Protein AF-A0A414JTH8-F1 (afdb_monomer_lite)

Organism: Bacteroides uniformis (NCBI:txid820)

pLDDT: mean 91.32, std 9.43, range [39.75, 98.5]

Sequence (246 aa):
MDWIDTNSLISICTFAIGLTQFLFWRYIAKQKSYETEKGKNLATKEDIGEITKEIESVKNTFTIETEKLKAKLTLFTNVQYGIISEERNAIIEFVKSLYNLESSIFKTPTKITDNKAIEREMENMDNAHYALKCAQALFNLYIEDDELKIEAINLIKDTVNQINILQKAYGEIMIKNIEIELRKKEVYENTTAKRDIMKKVFQERQEIYTNAREKTTNLYSSYIKDRAIFENKCRTRIYKLLEPEH

Foldseek 3Di:
DDDPDPVNVVVVVVVVVVVVVVVVVVVVVVVVVVVVVVVVVVVVVVVVVVVVVVVVVVVVVVVVVVVVVVVVVVVVVVVVVVLLVLLLVLLVQLLVLLVQLVCLLPDDQPDLLDLVSLVVSLVSNVVSLVSNVVSLVSNVVSDPDPVLNVLSVVLSVLSVVLSVLSNVLSVVSSVLSVVLVVLVPDDDPDPVRSVVVNVVSVVVNVCSNVVSVVVSVVSVVVSVVSSVVSVVVSVVSNVVSVDPDD

Secondary structure (DSSP, 8-state):
--PPPHHHHHHHHHHHHHHHHHHHHHHHHHHHHHHHHHHHHHHHHHHHHHHHHHHHHHHHHHHHHHHHHHHHHHHHHHHHHHHHHHHHHHHHHHHHHHHHHHHHHHPPPS-TT-HHHHHHHHHHHHHHHHHHHHHHHHHHHH---HHHHHHHHHHHHHHHHHHHHHHHHHHHHHHHHHHHHHHHHS--SSHHHHHHHHHHHHHHHHHHHHHHHHHHHHHHHHHHHHHHHHHHHHHHHHHHTTS---

Radius of gyration: 51.87 Å; chains: 1; bounding box: 113×32×168 Å

Structure (mmCIF, N/CA/C/O backbone):
data_AF-A0A414JTH8-F1
#
_entry.id   AF-A0A414JTH8-F1
#
loop_
_atom_site.group_PDB
_atom_site.id
_atom_site.type_symbol
_atom_site.label_atom_id
_atom_site.label_alt_id
_atom_site.label_comp_id
_atom_site.label_asym_id
_atom_site.label_entity_id
_atom_site.label_seq_id
_atom_site.pdbx_PDB_ins_code
_atom_site.Cartn_x
_atom_site.Cartn_y
_atom_site.Cartn_z
_atom_site.occupancy
_atom_site.B_iso_or_equiv
_atom_site.auth_seq_id
_atom_site.auth_comp_id
_atom_site.auth_asym_id
_atom_site.auth_atom_id
_atom_site.pdbx_PDB_model_num
ATOM 1 N N . MET A 1 1 ? -70.040 -12.314 121.690 1.00 43.97 1 MET A N 1
ATOM 2 C CA . MET A 1 1 ? -69.358 -13.098 120.640 1.00 43.97 1 MET A CA 1
ATOM 3 C C . MET A 1 1 ? -70.183 -12.835 119.405 1.00 43.97 1 MET A C 1
ATOM 5 O O . MET A 1 1 ? -71.196 -13.491 119.207 1.00 43.97 1 MET A O 1
ATOM 9 N N . ASP A 1 2 ? -69.872 -11.737 118.722 1.00 51.72 2 ASP A N 1
ATOM 10 C CA . ASP A 1 2 ? -70.755 -11.186 117.697 1.00 51.72 2 ASP A CA 1
ATOM 11 C C . ASP A 1 2 ? -70.638 -12.059 116.454 1.00 51.72 2 ASP A C 1
ATOM 13 O O . ASP A 1 2 ? -69.610 -12.095 115.777 1.00 51.72 2 ASP A O 1
ATOM 17 N N . TRP A 1 3 ? -71.672 -12.866 116.238 1.00 57.50 3 TRP A N 1
ATOM 18 C CA . TRP A 1 3 ? -71.778 -13.737 115.084 1.00 57.50 3 TRP A CA 1
ATOM 19 C C . TRP A 1 3 ? -71.998 -12.848 113.862 1.00 57.50 3 TRP A C 1
ATOM 21 O O . TRP A 1 3 ? -72.946 -12.068 113.814 1.00 57.50 3 TRP A O 1
ATOM 31 N N . ILE A 1 4 ? -71.071 -12.909 112.911 1.00 59.31 4 ILE A N 1
ATOM 32 C CA . ILE A 1 4 ? -71.159 -12.160 111.658 1.00 59.31 4 ILE A CA 1
ATOM 33 C C . ILE A 1 4 ? -72.481 -12.536 110.964 1.00 59.31 4 ILE A C 1
ATOM 35 O O . ILE A 1 4 ? -72.718 -13.714 110.699 1.00 59.31 4 ILE A O 1
ATOM 39 N N . ASP A 1 5 ? -73.327 -11.540 110.673 1.00 72.94 5 ASP A N 1
ATOM 40 C CA . ASP A 1 5 ? -74.594 -11.707 109.947 1.00 72.94 5 ASP A CA 1
ATOM 41 C C . ASP A 1 5 ? -74.343 -12.368 108.580 1.00 72.94 5 ASP A C 1
ATOM 43 O O . ASP A 1 5 ? -73.463 -11.957 107.815 1.00 72.94 5 ASP A O 1
ATOM 47 N N . THR A 1 6 ? -75.115 -13.408 108.264 1.00 71.62 6 THR A N 1
ATOM 48 C CA . THR A 1 6 ? -74.949 -14.257 107.077 1.00 71.62 6 THR A CA 1
ATOM 49 C C . THR A 1 6 ? -74.995 -13.439 105.781 1.00 71.62 6 THR A C 1
ATOM 51 O O . THR A 1 6 ? -74.239 -13.717 104.850 1.00 71.62 6 THR A O 1
ATOM 54 N N . ASN A 1 7 ? -75.798 -12.370 105.744 1.00 75.25 7 ASN A N 1
ATOM 55 C CA . ASN A 1 7 ? -75.865 -11.442 104.610 1.00 75.25 7 ASN A CA 1
ATOM 56 C C . ASN A 1 7 ? -74.579 -10.620 104.432 1.00 75.25 7 ASN A C 1
ATOM 58 O O . ASN A 1 7 ? -74.156 -10.367 103.303 1.00 75.25 7 ASN A O 1
ATOM 62 N N . SER A 1 8 ? -73.920 -10.243 105.531 1.00 75.94 8 SER A N 1
ATOM 63 C CA . SER A 1 8 ? -72.643 -9.521 105.489 1.00 75.94 8 SER A CA 1
ATOM 64 C C . SER A 1 8 ? -71.506 -10.424 104.999 1.00 75.94 8 SER A C 1
ATOM 66 O O . SER A 1 8 ? -70.672 -9.989 104.205 1.00 75.94 8 SER A O 1
ATOM 68 N N . LEU A 1 9 ? -71.510 -11.702 105.392 1.00 76.50 9 LEU A N 1
ATOM 69 C CA . LEU A 1 9 ? -70.532 -12.694 104.934 1.00 76.50 9 LEU A CA 1
ATOM 70 C C . LEU A 1 9 ? -70.678 -12.998 103.431 1.00 76.50 9 LEU A C 1
ATOM 72 O O . LEU A 1 9 ? -69.684 -13.015 102.706 1.00 76.50 9 LEU A O 1
ATOM 76 N N . ILE A 1 10 ? -71.916 -13.151 102.944 1.00 79.75 10 ILE A N 1
ATOM 77 C CA . ILE A 1 10 ? -72.212 -13.323 101.511 1.00 79.75 10 ILE A CA 1
ATOM 78 C C . ILE A 1 10 ? -71.727 -12.110 100.708 1.00 79.75 10 ILE A C 1
ATOM 80 O O . ILE A 1 10 ? -71.088 -12.299 99.677 1.00 79.75 10 ILE A O 1
ATOM 84 N N . SER A 1 11 ? -71.966 -10.889 101.201 1.00 79.38 11 SER A N 1
ATOM 85 C CA . SER A 1 11 ? -71.571 -9.638 100.535 1.00 79.38 11 SER A CA 1
ATOM 86 C C . SER A 1 11 ? -70.045 -9.474 100.412 1.00 79.38 11 SER A C 1
ATOM 88 O O . SER A 1 11 ? -69.531 -9.048 99.376 1.00 79.38 11 SER A O 1
ATOM 90 N N . ILE A 1 12 ? -69.287 -9.878 101.439 1.00 82.50 12 ILE A N 1
ATOM 91 C CA . ILE A 1 12 ? -67.813 -9.895 101.402 1.00 82.50 12 ILE A CA 1
ATOM 92 C C . ILE A 1 12 ? -67.307 -10.936 100.393 1.00 82.50 12 ILE A C 1
ATOM 94 O O . ILE A 1 12 ? -66.386 -10.652 99.623 1.00 82.50 12 ILE A O 1
ATOM 98 N N . CYS A 1 13 ? -67.916 -12.125 100.352 1.00 82.00 13 CYS A N 1
ATOM 99 C CA . CYS A 1 13 ? -67.560 -13.166 99.388 1.00 82.00 13 CYS A CA 1
ATOM 100 C C . CYS A 1 13 ? -67.860 -12.750 97.940 1.00 82.00 13 CYS A C 1
ATOM 102 O O . CYS A 1 13 ? -67.000 -12.933 97.079 1.00 82.00 13 CYS A O 1
ATOM 104 N N . THR A 1 14 ? -69.019 -12.150 97.647 1.00 80.94 14 THR A N 1
ATOM 105 C CA . THR A 1 14 ? -69.325 -11.628 96.301 1.00 80.94 14 THR A CA 1
ATOM 106 C C . THR A 1 14 ? -68.401 -10.484 95.905 1.00 80.94 14 THR A C 1
ATOM 108 O O . THR A 1 14 ? -67.979 -10.434 94.749 1.00 80.94 14 THR A O 1
ATOM 111 N N . PHE A 1 15 ? -68.015 -9.610 96.839 1.00 84.19 15 PHE A N 1
ATOM 112 C CA . PHE A 1 15 ? -67.023 -8.568 96.570 1.00 84.19 15 PHE A CA 1
ATOM 113 C C . PHE A 1 15 ? -65.641 -9.159 96.252 1.00 84.19 15 PHE A C 1
ATOM 115 O O . PHE A 1 15 ? -65.013 -8.760 95.273 1.00 84.19 15 PHE A O 1
ATOM 122 N N . ALA A 1 16 ? -65.185 -10.161 97.011 1.00 84.12 16 ALA A N 1
ATOM 123 C CA . ALA A 1 16 ? -63.922 -10.858 96.757 1.00 84.12 16 ALA A CA 1
ATOM 124 C C . ALA A 1 16 ? -63.924 -11.616 95.413 1.00 84.12 16 ALA A C 1
ATOM 126 O O . ALA A 1 16 ? -62.939 -11.568 94.668 1.00 84.12 16 ALA A O 1
ATOM 127 N N . ILE A 1 17 ? -65.039 -12.266 95.061 1.00 87.19 17 ILE A N 1
ATOM 128 C CA . ILE A 1 17 ? -65.227 -12.919 93.756 1.00 87.19 17 ILE A CA 1
ATOM 129 C C . ILE A 1 17 ? -65.209 -11.873 92.631 1.00 87.19 17 ILE A C 1
ATOM 131 O O . ILE A 1 17 ? -64.471 -12.025 91.663 1.00 87.19 17 ILE A O 1
ATOM 135 N N . GLY A 1 18 ? -65.935 -10.762 92.776 1.00 87.50 18 GLY A N 1
ATOM 136 C CA . GLY A 1 18 ? -65.936 -9.682 91.786 1.00 87.50 18 GLY A CA 1
ATOM 137 C C . GLY A 1 18 ? -64.548 -9.068 91.573 1.00 87.50 18 GLY A C 1
ATOM 138 O O . GLY A 1 18 ? -64.133 -8.850 90.434 1.00 87.50 18 GLY A O 1
ATOM 139 N N . LEU A 1 19 ? -63.791 -8.853 92.654 1.00 86.94 19 LEU A N 1
ATOM 140 C CA . LEU A 1 19 ? -62.435 -8.304 92.593 1.00 86.94 19 LEU A CA 1
ATOM 141 C C . LEU A 1 19 ? -61.463 -9.262 91.888 1.00 86.94 19 LEU A C 1
ATOM 143 O O . LEU A 1 19 ? -60.681 -8.844 91.034 1.00 86.94 19 LEU A O 1
ATOM 147 N N . THR A 1 20 ? -61.525 -10.556 92.213 1.00 87.56 20 THR A N 1
ATOM 148 C CA . THR A 1 20 ? -60.682 -11.581 91.575 1.00 87.56 20 THR A CA 1
ATOM 149 C C . THR A 1 20 ? -61.022 -11.750 90.095 1.00 87.56 20 THR A C 1
ATOM 151 O O . THR A 1 20 ? -60.116 -11.813 89.264 1.00 87.56 20 THR A O 1
ATOM 154 N N . GLN A 1 21 ? -62.304 -11.717 89.735 1.00 89.75 21 GLN A N 1
ATOM 155 C CA . GLN A 1 21 ? -62.772 -11.812 88.352 1.00 89.75 21 GLN A CA 1
ATOM 156 C C . GLN A 1 21 ? -62.377 -10.572 87.529 1.00 89.75 21 GLN A C 1
ATOM 158 O O . GLN A 1 21 ? -61.914 -10.710 86.396 1.00 89.75 21 GLN A O 1
ATOM 163 N N . PHE A 1 22 ? -62.438 -9.373 88.118 1.00 91.69 22 PHE A N 1
ATOM 164 C CA . PHE A 1 22 ? -61.934 -8.137 87.508 1.00 91.69 22 PHE A CA 1
ATOM 165 C C . PHE A 1 22 ? -60.417 -8.177 87.265 1.00 91.69 22 PHE A C 1
ATOM 167 O O . PHE A 1 22 ? -59.952 -7.858 86.167 1.00 91.69 22 PHE A O 1
ATOM 174 N N . LEU A 1 23 ? -59.631 -8.603 88.261 1.00 89.56 23 LEU A N 1
ATOM 175 C CA . LEU A 1 23 ? -58.176 -8.745 88.126 1.00 89.56 23 LEU A CA 1
ATOM 176 C C . LEU A 1 23 ? -57.803 -9.777 87.055 1.00 89.56 23 LEU A C 1
ATOM 178 O O . LEU A 1 23 ? -56.880 -9.542 86.272 1.00 89.56 23 LEU A O 1
ATOM 182 N N . PHE A 1 24 ? -58.554 -10.877 86.972 1.00 89.81 24 PHE A N 1
ATOM 183 C CA . PHE A 1 24 ? -58.370 -11.909 85.956 1.00 89.81 24 PHE A CA 1
ATOM 184 C C . PHE A 1 24 ? -58.651 -11.381 84.541 1.00 89.81 24 PHE A C 1
ATOM 186 O O . PHE A 1 24 ? -57.825 -11.542 83.643 1.00 89.81 24 PHE A O 1
ATOM 193 N N . TRP A 1 25 ? -59.758 -10.658 84.343 1.00 91.25 25 TRP A N 1
ATOM 194 C CA . TRP A 1 25 ? -60.079 -10.021 83.060 1.00 91.25 25 TRP A CA 1
ATOM 195 C C . TRP A 1 25 ? -59.044 -8.970 82.651 1.00 91.25 25 TRP A C 1
ATOM 197 O O . TRP A 1 25 ? -58.632 -8.921 81.491 1.00 91.25 25 TRP A O 1
ATOM 207 N N . ARG A 1 26 ? -58.565 -8.162 83.603 1.00 90.75 26 ARG A N 1
ATOM 208 C CA . ARG A 1 26 ? -57.495 -7.184 83.365 1.00 90.75 26 ARG A CA 1
ATOM 209 C C . ARG A 1 26 ? -56.184 -7.862 82.957 1.00 90.75 26 ARG A C 1
ATOM 211 O O . ARG A 1 26 ? -55.495 -7.357 82.071 1.00 90.75 26 ARG A O 1
ATOM 218 N N . TYR A 1 27 ? -55.840 -8.994 83.572 1.00 91.00 27 TYR A N 1
ATOM 219 C CA . TYR A 1 27 ? -54.667 -9.786 83.195 1.00 91.00 27 TYR A CA 1
ATOM 220 C C . TYR A 1 27 ? -54.794 -10.342 81.770 1.00 91.00 27 TYR A C 1
ATOM 222 O O . TYR A 1 27 ? -53.893 -10.131 80.959 1.00 91.00 27 TYR A O 1
ATOM 230 N N . ILE A 1 28 ? -55.939 -10.946 81.426 1.00 89.69 28 ILE A N 1
ATOM 231 C CA . ILE A 1 28 ? -56.213 -11.455 80.071 1.00 89.69 28 ILE A CA 1
ATOM 232 C C . ILE A 1 28 ? -56.138 -10.330 79.032 1.00 89.69 28 ILE A C 1
ATOM 234 O O . ILE A 1 28 ? -55.498 -10.492 77.994 1.00 89.69 28 ILE A O 1
ATOM 238 N N . ALA A 1 29 ? -56.748 -9.173 79.308 1.00 89.19 29 ALA A N 1
ATOM 239 C CA . ALA A 1 29 ? -56.712 -8.024 78.405 1.00 89.19 29 ALA A CA 1
ATOM 240 C C . ALA A 1 29 ? -55.276 -7.523 78.170 1.00 89.19 29 ALA A C 1
ATOM 242 O O . ALA A 1 29 ? -54.897 -7.234 77.033 1.00 89.19 29 ALA A O 1
ATOM 243 N N . LYS A 1 30 ? -54.452 -7.478 79.227 1.00 90.44 30 LYS A N 1
ATOM 244 C CA . LYS A 1 30 ? -53.039 -7.093 79.128 1.00 90.44 30 LYS A CA 1
ATOM 245 C C . LYS A 1 30 ? -52.229 -8.111 78.319 1.00 90.44 30 LYS A C 1
ATOM 247 O O . LYS A 1 30 ? -51.446 -7.701 77.465 1.00 90.44 30 LYS A O 1
ATOM 252 N N . GLN A 1 31 ? -52.451 -9.408 78.535 1.00 90.94 31 GLN A N 1
ATOM 253 C CA . GLN A 1 31 ? -51.770 -10.467 77.787 1.00 90.94 31 GLN A CA 1
ATOM 254 C C . GLN A 1 31 ? -52.152 -10.442 76.302 1.00 90.94 31 GLN A C 1
ATOM 256 O O . GLN A 1 31 ? -51.280 -10.499 75.442 1.00 90.94 31 GLN A O 1
ATOM 261 N N . LYS A 1 32 ? -53.442 -10.271 75.986 1.00 88.69 32 LYS A N 1
ATOM 262 C CA . LYS A 1 32 ? -53.924 -10.154 74.602 1.00 88.69 32 LYS A CA 1
ATOM 263 C C . LYS A 1 32 ? -53.318 -8.947 73.882 1.00 88.69 32 LYS A C 1
ATOM 265 O O . LYS A 1 32 ? -52.917 -9.069 72.728 1.00 88.69 32 LYS A O 1
ATOM 270 N N . SER A 1 33 ? -53.237 -7.800 74.559 1.00 90.88 33 SER A N 1
ATOM 271 C CA . SER A 1 33 ? -52.584 -6.601 74.020 1.00 90.88 33 SER A CA 1
ATOM 272 C C . SER A 1 33 ? -51.097 -6.850 73.735 1.00 90.88 33 SER A C 1
ATOM 274 O O . SER A 1 33 ? -50.625 -6.560 72.639 1.00 90.88 33 SER A O 1
ATOM 276 N N . TYR A 1 34 ? -50.382 -7.485 74.671 1.00 92.06 34 TYR A N 1
ATOM 277 C CA . TYR A 1 34 ? -48.971 -7.836 74.501 1.00 92.06 34 TYR A CA 1
ATOM 278 C C . TYR A 1 34 ? -48.728 -8.793 73.324 1.00 92.06 34 TYR A C 1
ATOM 280 O O . TYR A 1 34 ? -47.868 -8.514 72.494 1.00 92.06 34 TYR A O 1
ATOM 288 N N . GLU A 1 35 ? -49.495 -9.883 73.207 1.00 91.38 35 GLU A N 1
ATOM 289 C CA . GLU A 1 35 ? -49.354 -10.829 72.086 1.00 91.38 35 GLU A CA 1
ATOM 290 C C . GLU A 1 35 ? -49.712 -10.182 70.740 1.00 91.38 35 GLU A C 1
ATOM 292 O O . GLU A 1 35 ? -49.064 -10.459 69.734 1.00 91.38 35 GLU A O 1
ATOM 297 N N . THR A 1 36 ? -50.692 -9.269 70.714 1.00 92.31 36 THR A N 1
ATOM 298 C CA . THR A 1 36 ? -51.043 -8.512 69.499 1.00 92.31 36 THR A CA 1
ATOM 299 C C . THR A 1 36 ? -49.887 -7.616 69.059 1.00 92.31 36 THR A C 1
ATOM 301 O O . THR A 1 36 ? -49.515 -7.613 67.888 1.00 92.31 36 THR A O 1
ATOM 304 N N . GLU A 1 37 ? -49.291 -6.871 69.991 1.00 92.62 37 GLU A N 1
ATOM 305 C CA . GLU A 1 37 ? -48.181 -5.967 69.687 1.00 92.62 37 GLU A CA 1
ATOM 306 C C . GLU A 1 37 ? -46.906 -6.736 69.315 1.00 92.62 37 GLU A C 1
ATOM 308 O O . GLU A 1 37 ? -46.190 -6.371 68.384 1.00 92.62 37 GLU A O 1
ATOM 313 N N . LYS A 1 38 ? -46.658 -7.867 69.981 1.00 92.56 38 LYS A N 1
ATOM 314 C CA . LYS A 1 38 ? -45.586 -8.800 69.628 1.00 92.56 38 LYS A CA 1
ATOM 315 C C . LYS A 1 38 ? -45.785 -9.386 68.227 1.00 92.56 38 LYS A C 1
ATOM 317 O O . LYS A 1 38 ? -44.821 -9.440 67.469 1.00 92.56 38 LYS A O 1
ATOM 322 N N . GLY A 1 39 ? -47.011 -9.779 67.876 1.00 90.69 39 GLY A N 1
ATOM 323 C CA . GLY A 1 39 ? -47.362 -10.278 66.546 1.00 90.69 39 GLY A CA 1
ATOM 324 C C . GLY A 1 39 ? -47.136 -9.234 65.452 1.00 90.69 39 GLY A C 1
ATOM 325 O O . GLY A 1 39 ? -46.512 -9.545 64.443 1.00 90.69 39 GLY A O 1
ATOM 326 N N . LYS A 1 40 ? -47.541 -7.977 65.687 1.00 92.38 40 LYS A N 1
ATOM 327 C CA . LYS A 1 40 ? -47.244 -6.858 64.776 1.00 92.38 40 LYS A CA 1
ATOM 328 C C . LYS A 1 40 ? -45.745 -6.648 64.595 1.00 92.38 40 LYS A C 1
ATOM 330 O O . LYS A 1 40 ? -45.282 -6.555 63.470 1.00 92.38 40 LYS A O 1
ATOM 335 N N . ASN A 1 41 ? -44.980 -6.609 65.686 1.00 92.88 41 ASN A N 1
ATOM 336 C CA . ASN A 1 41 ? -43.530 -6.420 65.617 1.00 92.88 41 ASN A CA 1
ATOM 337 C C . ASN A 1 41 ? -42.825 -7.564 64.877 1.00 92.88 41 ASN A C 1
ATOM 339 O O . ASN A 1 41 ? -41.829 -7.325 64.196 1.00 92.88 41 ASN A O 1
ATOM 343 N N . LEU A 1 42 ? -43.328 -8.795 65.013 1.00 93.25 42 LEU A N 1
ATOM 344 C CA . LEU A 1 42 ? -42.813 -9.945 64.277 1.00 93.25 42 LEU A CA 1
ATOM 345 C C . LEU A 1 42 ? -43.095 -9.809 62.777 1.00 93.25 42 LEU A C 1
ATOM 347 O O . LEU A 1 42 ? -42.148 -9.885 62.001 1.00 93.25 42 LEU A O 1
ATOM 351 N N . ALA A 1 43 ? -44.344 -9.514 62.400 1.00 90.81 43 ALA A N 1
ATOM 352 C CA . ALA A 1 43 ? -44.730 -9.286 61.007 1.00 90.81 43 ALA A CA 1
ATOM 353 C C . ALA A 1 43 ? -43.912 -8.147 60.371 1.00 90.81 43 ALA A C 1
ATOM 355 O O . ALA A 1 43 ? -43.285 -8.342 59.339 1.00 90.81 43 ALA A O 1
ATOM 356 N N . THR A 1 44 ? -43.773 -7.002 61.051 1.00 92.38 44 THR A N 1
ATOM 357 C CA . THR A 1 44 ? -42.938 -5.886 60.573 1.00 92.38 44 THR A CA 1
ATOM 358 C C . THR A 1 44 ? -41.476 -6.294 60.370 1.00 92.38 44 THR A C 1
ATOM 360 O O . THR A 1 44 ? -40.818 -5.839 59.436 1.00 92.38 44 THR A O 1
ATOM 363 N N . LYS A 1 45 ? -40.922 -7.135 61.253 1.00 94.00 45 LYS A N 1
ATOM 364 C CA . LYS A 1 45 ? -39.538 -7.613 61.124 1.00 94.00 45 LYS A CA 1
ATOM 365 C C . LYS A 1 45 ? -39.376 -8.550 59.923 1.00 94.00 45 LYS A C 1
ATOM 367 O O . LYS A 1 45 ? -38.330 -8.509 59.275 1.00 94.00 45 LYS A O 1
ATOM 372 N N . GLU A 1 46 ? -40.375 -9.383 59.654 1.00 92.25 46 GLU A N 1
ATOM 373 C CA . GLU A 1 46 ? -40.423 -10.255 58.478 1.00 92.25 46 GLU A CA 1
ATOM 374 C C . GLU A 1 46 ? -40.519 -9.426 57.191 1.00 92.25 46 GLU A C 1
ATOM 376 O O . GLU A 1 46 ? -39.661 -9.597 56.325 1.00 92.25 46 GLU A O 1
ATOM 381 N N . ASP A 1 47 ? -41.425 -8.443 57.135 1.00 94.81 47 ASP A N 1
ATOM 382 C CA . ASP A 1 47 ? -41.579 -7.515 56.003 1.00 94.81 47 ASP A CA 1
ATOM 383 C C . ASP A 1 47 ? -40.264 -6.778 55.689 1.00 94.81 47 ASP A C 1
ATOM 385 O O . ASP A 1 47 ? -39.811 -6.737 54.545 1.00 94.81 47 ASP A O 1
ATOM 389 N N . ILE A 1 48 ? -39.582 -6.238 56.711 1.00 94.75 48 ILE A N 1
ATOM 390 C CA . ILE A 1 48 ? -38.263 -5.595 56.545 1.00 94.75 48 ILE A CA 1
ATOM 391 C C . ILE A 1 48 ? -37.234 -6.593 55.997 1.00 94.75 48 ILE A C 1
ATOM 393 O O . ILE A 1 48 ? -36.394 -6.232 55.168 1.00 94.75 48 ILE A O 1
ATOM 397 N N . GLY A 1 49 ? -37.276 -7.842 56.461 1.00 95.12 49 GLY A N 1
ATOM 398 C CA . GLY A 1 49 ? -36.401 -8.908 55.985 1.00 95.12 49 GLY A CA 1
ATOM 399 C C . GLY A 1 49 ? -36.622 -9.237 54.509 1.00 95.12 49 GLY A C 1
ATOM 400 O O . GLY A 1 49 ? -35.646 -9.401 53.776 1.00 95.12 49 GLY A O 1
ATOM 401 N N . GLU A 1 50 ? -37.876 -9.307 54.062 1.00 95.56 50 GLU A N 1
ATOM 402 C CA . GLU A 1 50 ? -38.231 -9.516 52.654 1.00 95.56 50 GLU A CA 1
ATOM 403 C C . GLU A 1 50 ? -37.804 -8.338 51.781 1.00 95.56 50 GLU A C 1
ATOM 405 O O . GLU A 1 50 ? -37.058 -8.541 50.823 1.00 95.56 50 GLU A O 1
ATOM 410 N N . ILE A 1 51 ? -38.141 -7.107 52.179 1.00 95.00 51 ILE A N 1
ATOM 411 C CA . ILE A 1 51 ? -37.719 -5.883 51.479 1.00 95.00 51 ILE A CA 1
ATOM 412 C C . ILE A 1 51 ? -36.191 -5.834 51.346 1.00 95.00 51 ILE A C 1
ATOM 414 O O . ILE A 1 51 ? -35.658 -5.520 50.284 1.00 95.00 51 ILE A O 1
ATOM 418 N N . THR A 1 52 ? -35.456 -6.187 52.405 1.00 95.69 52 THR A N 1
ATOM 419 C CA . THR A 1 52 ? -33.985 -6.208 52.372 1.00 95.69 52 THR A CA 1
ATOM 420 C C . THR A 1 52 ? -33.458 -7.225 51.356 1.00 95.69 52 THR A C 1
ATOM 422 O O . THR A 1 52 ? -32.513 -6.929 50.623 1.00 95.69 52 THR A O 1
ATOM 425 N N . LYS A 1 53 ? -34.068 -8.416 51.274 1.00 95.81 53 LYS A N 1
ATOM 426 C CA . LYS A 1 53 ? -33.698 -9.435 50.277 1.00 95.81 53 LYS A CA 1
ATOM 427 C C . LYS A 1 53 ? -33.988 -8.960 48.857 1.00 95.81 53 LYS A C 1
ATOM 429 O O . LYS A 1 53 ? -33.156 -9.174 47.977 1.00 95.81 53 LYS A O 1
ATOM 434 N N . GLU A 1 54 ? -35.130 -8.314 48.631 1.00 96.69 54 GLU A N 1
ATOM 435 C CA . GLU A 1 54 ? -35.466 -7.742 47.326 1.00 96.69 54 GLU A CA 1
ATOM 436 C C . GLU A 1 54 ? -34.468 -6.656 46.920 1.00 96.69 54 GLU A C 1
ATOM 438 O O . GLU A 1 54 ? -33.947 -6.698 45.807 1.00 96.69 54 GLU A O 1
ATOM 443 N N . ILE A 1 55 ? -34.118 -5.742 47.830 1.00 96.00 55 ILE A N 1
ATOM 444 C CA . ILE A 1 55 ? -33.120 -4.692 47.580 1.00 96.00 55 ILE A CA 1
ATOM 445 C C . ILE A 1 55 ? -31.760 -5.295 47.213 1.00 96.00 55 ILE A C 1
ATOM 447 O O . ILE A 1 55 ? -31.156 -4.869 46.228 1.00 96.00 55 ILE A O 1
ATOM 451 N N . GLU A 1 56 ? -31.269 -6.289 47.957 1.00 96.00 56 GLU A N 1
ATOM 452 C CA . GLU A 1 56 ? -29.990 -6.939 47.634 1.00 96.00 56 GLU A CA 1
ATOM 453 C C . GLU A 1 56 ? -30.062 -7.722 46.314 1.00 96.00 56 GLU A C 1
ATOM 455 O O . GLU A 1 56 ? -29.107 -7.705 45.540 1.00 96.00 56 GLU A O 1
ATOM 460 N N . SER A 1 57 ? -31.203 -8.339 45.996 1.00 96.62 57 SER A N 1
ATOM 461 C CA . SER A 1 57 ? -31.426 -9.009 44.709 1.00 96.62 57 SER A CA 1
ATOM 462 C C . SER A 1 57 ? -31.399 -8.028 43.530 1.00 96.62 57 SER A C 1
ATOM 464 O O . SER A 1 57 ? -30.718 -8.259 42.524 1.00 96.62 57 SER A O 1
ATOM 466 N N . VAL A 1 58 ? -32.084 -6.890 43.670 1.00 96.50 58 VAL A N 1
ATOM 467 C CA . VAL A 1 58 ? -32.098 -5.806 42.681 1.00 96.50 58 VAL A CA 1
ATOM 468 C C . VAL A 1 58 ? -30.694 -5.233 42.515 1.00 96.50 58 VAL A C 1
ATOM 470 O O . VAL A 1 58 ? -30.208 -5.123 41.393 1.00 96.50 58 VAL A O 1
ATOM 473 N N . LYS A 1 59 ? -30.001 -4.937 43.617 1.00 96.19 59 LYS A N 1
ATOM 474 C CA . LYS A 1 59 ? -28.615 -4.453 43.613 1.00 96.19 59 LYS A CA 1
ATOM 475 C C . LYS A 1 59 ? -27.675 -5.434 42.919 1.00 96.19 59 LYS A C 1
ATOM 477 O O . LYS A 1 59 ? -26.911 -5.015 42.056 1.00 96.19 59 LYS A O 1
ATOM 482 N N . ASN A 1 60 ? -27.768 -6.726 43.231 1.00 96.69 60 ASN A N 1
ATOM 483 C CA . ASN A 1 60 ? -26.970 -7.761 42.579 1.00 96.69 60 ASN A CA 1
ATOM 484 C C . ASN A 1 60 ? -27.262 -7.832 41.071 1.00 96.69 60 ASN A C 1
ATOM 486 O O . ASN A 1 60 ? -26.338 -7.884 40.263 1.00 96.69 60 ASN A O 1
ATOM 490 N N . THR A 1 61 ? -28.536 -7.748 40.677 1.00 96.62 61 THR A N 1
ATOM 491 C CA . THR A 1 61 ? -28.940 -7.697 39.263 1.00 96.62 61 THR A CA 1
ATOM 492 C C . THR A 1 61 ? -28.351 -6.472 38.562 1.00 96.62 61 THR A C 1
ATOM 494 O O . THR A 1 61 ? -27.741 -6.605 37.502 1.00 96.62 61 THR A O 1
ATOM 497 N N . PHE A 1 62 ? -28.446 -5.289 39.176 1.00 96.94 62 PHE A N 1
ATOM 498 C CA . PHE A 1 62 ? -27.830 -4.066 38.659 1.00 96.94 62 PHE A CA 1
ATOM 499 C C . PHE A 1 62 ? -26.311 -4.195 38.528 1.00 96.94 62 PHE A C 1
ATOM 501 O O . PHE A 1 62 ? -25.757 -3.785 37.508 1.00 96.94 62 PHE A O 1
ATOM 508 N N . THR A 1 63 ? -25.627 -4.779 39.516 1.00 96.88 63 THR A N 1
ATOM 509 C CA . THR A 1 63 ? -24.183 -5.032 39.448 1.00 96.88 63 THR A CA 1
ATOM 510 C C . THR A 1 63 ? -23.840 -5.955 38.280 1.00 96.88 63 THR A C 1
ATOM 512 O O . THR A 1 63 ? -22.967 -5.618 37.483 1.00 96.88 63 THR A O 1
ATOM 515 N N . ILE A 1 64 ? -24.559 -7.068 38.118 1.00 97.31 64 ILE A N 1
ATOM 516 C CA . ILE A 1 64 ? -24.336 -8.026 37.026 1.00 97.31 64 ILE A CA 1
ATOM 517 C C . ILE A 1 64 ? -24.538 -7.366 35.657 1.00 97.31 64 ILE A C 1
ATOM 519 O O . ILE A 1 64 ? -23.686 -7.503 34.778 1.00 97.31 64 ILE A O 1
ATOM 523 N N . GLU A 1 65 ? -25.640 -6.641 35.457 1.00 97.25 65 GLU A N 1
ATOM 524 C CA . GLU A 1 65 ? -25.919 -5.975 34.178 1.00 97.25 65 GLU A CA 1
ATOM 525 C C . GLU A 1 65 ? -24.919 -4.848 33.881 1.00 97.25 65 GLU A C 1
ATOM 527 O O . GLU A 1 65 ? -24.481 -4.692 32.740 1.00 97.25 65 GLU A O 1
ATOM 532 N N . THR A 1 66 ? -24.470 -4.123 34.909 1.00 96.69 66 THR A N 1
ATOM 533 C CA . THR A 1 66 ? -23.419 -3.101 34.773 1.00 96.69 66 THR A CA 1
ATOM 534 C C . THR A 1 66 ? -22.095 -3.720 34.328 1.00 96.69 66 THR A C 1
ATOM 536 O O . THR A 1 66 ? -21.460 -3.210 33.405 1.00 96.69 66 THR A O 1
ATOM 539 N N . GLU A 1 67 ? -21.675 -4.833 34.934 1.00 96.94 67 GLU A N 1
ATOM 540 C CA . GLU A 1 67 ? -20.439 -5.522 34.543 1.00 96.94 67 GLU A CA 1
ATOM 541 C C . GLU A 1 67 ? -20.533 -6.114 33.130 1.00 96.94 67 GLU A C 1
ATOM 543 O O . GLU A 1 67 ? -19.588 -5.997 32.347 1.00 96.94 67 GLU A O 1
ATOM 548 N N . LYS A 1 68 ? -21.696 -6.653 32.735 1.00 97.06 68 LYS A N 1
ATOM 549 C CA . LYS A 1 68 ? -21.939 -7.076 31.345 1.00 97.06 68 LYS A CA 1
ATOM 550 C C . LYS A 1 68 ? -21.820 -5.911 30.365 1.00 97.06 68 LYS A C 1
ATOM 552 O O . LYS A 1 68 ? -21.229 -6.077 29.297 1.00 97.06 68 LYS A O 1
ATOM 557 N N . LEU A 1 69 ? -22.386 -4.749 30.697 1.00 97.19 69 LEU A N 1
ATOM 558 C CA . LEU A 1 69 ? -22.329 -3.570 29.835 1.00 97.19 69 LEU A CA 1
ATOM 559 C C . LEU A 1 69 ? -20.894 -3.052 29.696 1.00 97.19 69 LEU A C 1
ATOM 561 O O . LEU A 1 69 ? -20.457 -2.796 28.576 1.00 97.19 69 LEU A O 1
ATOM 565 N N . LYS A 1 70 ? -20.138 -2.982 30.799 1.00 97.25 70 LYS A N 1
ATOM 566 C CA . LYS A 1 70 ? -18.708 -2.633 30.779 1.00 97.25 70 LYS A CA 1
ATOM 567 C C . LYS A 1 70 ? -17.906 -3.600 29.912 1.00 97.25 70 LYS A C 1
ATOM 569 O O . LYS A 1 70 ? -17.142 -3.156 29.065 1.00 97.25 70 LYS A O 1
ATOM 574 N N . ALA A 1 71 ? -18.108 -4.908 30.074 1.00 96.31 71 ALA A N 1
ATOM 575 C CA . ALA A 1 71 ? -17.409 -5.917 29.281 1.00 96.31 71 ALA A CA 1
ATOM 576 C C . ALA A 1 71 ? -17.707 -5.781 27.779 1.00 96.31 71 ALA A C 1
ATOM 578 O O . ALA A 1 71 ? -16.790 -5.837 26.959 1.00 96.31 71 ALA A O 1
ATOM 579 N N . LYS A 1 72 ? -18.977 -5.550 27.413 1.00 96.00 72 LYS A N 1
ATOM 580 C CA . LYS A 1 72 ? -19.375 -5.288 26.022 1.00 96.00 72 LYS A CA 1
ATOM 581 C C . LYS A 1 72 ? -18.730 -4.018 25.481 1.00 96.00 72 LYS A C 1
ATOM 583 O O . LYS A 1 72 ? -18.183 -4.061 24.386 1.00 96.00 72 LYS A O 1
ATOM 588 N N . LEU A 1 73 ? -18.774 -2.919 26.235 1.00 95.69 73 LEU A N 1
ATOM 589 C CA . LEU A 1 73 ? -18.180 -1.649 25.824 1.00 95.69 73 LEU A CA 1
ATOM 590 C C . LEU A 1 73 ? -16.679 -1.809 25.569 1.00 95.69 73 LEU A C 1
ATOM 592 O O . LEU A 1 73 ? -16.211 -1.446 24.499 1.00 95.69 73 LEU A O 1
ATOM 596 N N . THR A 1 74 ? -15.956 -2.454 26.486 1.00 95.38 74 THR A N 1
ATOM 597 C CA . THR A 1 74 ? -14.531 -2.763 26.310 1.00 95.38 74 THR A CA 1
ATOM 598 C C . THR A 1 74 ? -14.273 -3.573 25.039 1.00 95.38 74 THR A C 1
ATOM 600 O O . THR A 1 74 ? -13.341 -3.268 24.299 1.00 95.38 74 THR A O 1
ATOM 603 N N . LEU A 1 75 ? -15.096 -4.588 24.746 1.00 94.94 75 LEU A N 1
ATOM 604 C CA . LEU A 1 75 ? -14.962 -5.374 23.516 1.00 94.94 75 LEU A CA 1
ATOM 605 C C . LEU A 1 75 ? -15.181 -4.506 22.271 1.00 94.94 75 LEU A C 1
ATOM 607 O O . LEU A 1 75 ? -14.361 -4.555 21.357 1.00 94.94 75 LEU A O 1
ATOM 611 N N . PHE A 1 76 ? -16.243 -3.697 22.244 1.00 92.62 76 PHE A N 1
ATOM 612 C CA . PHE A 1 76 ? -16.528 -2.784 21.134 1.00 92.62 76 PHE A CA 1
ATOM 613 C C . PHE A 1 76 ? -15.393 -1.788 20.909 1.00 92.62 76 PHE A C 1
ATOM 615 O O . PHE A 1 76 ? -14.912 -1.659 19.787 1.00 92.62 76 PHE A O 1
ATOM 622 N N . THR A 1 77 ? -14.921 -1.146 21.975 1.00 90.69 77 THR A N 1
ATOM 623 C CA . THR A 1 77 ? -13.794 -0.215 21.934 1.00 90.69 77 THR A CA 1
ATOM 624 C C . THR A 1 77 ? -12.528 -0.893 21.402 1.00 90.69 77 THR A C 1
ATOM 626 O O . THR A 1 77 ? -11.854 -0.339 20.539 1.00 90.69 77 THR A O 1
ATOM 629 N N . ASN A 1 78 ? -12.227 -2.122 21.834 1.00 91.44 78 ASN A N 1
ATOM 630 C CA . ASN A 1 78 ? -11.069 -2.872 21.337 1.00 91.44 78 ASN A CA 1
ATOM 631 C C . ASN A 1 78 ? -11.181 -3.208 19.843 1.00 91.44 78 ASN A C 1
ATOM 633 O O . ASN A 1 78 ? -10.203 -3.065 19.111 1.00 91.44 78 ASN A O 1
ATOM 637 N N . VAL A 1 79 ? -12.360 -3.639 19.381 1.00 92.94 79 VAL A N 1
ATOM 638 C CA . VAL A 1 79 ? -12.605 -3.904 17.953 1.00 92.94 79 VAL A CA 1
ATOM 639 C C . VAL A 1 79 ? -12.462 -2.618 17.142 1.00 92.94 79 VAL A C 1
ATOM 641 O O . VAL A 1 79 ? -11.797 -2.621 16.109 1.00 92.94 79 VAL A O 1
ATOM 644 N N . GLN A 1 80 ? -13.023 -1.511 17.630 1.00 89.88 80 GLN A N 1
ATOM 645 C CA . GLN A 1 80 ? -12.924 -0.207 16.985 1.00 89.88 80 GLN A CA 1
ATOM 646 C C . GLN A 1 80 ? -11.467 0.259 16.875 1.00 89.88 80 GLN A C 1
ATOM 648 O O . GLN A 1 80 ? -11.036 0.649 15.792 1.00 89.88 80 GLN A O 1
ATOM 653 N N . TYR A 1 81 ? -10.676 0.151 17.948 1.00 89.12 81 TYR A N 1
ATOM 654 C CA . TYR A 1 81 ? -9.243 0.454 17.896 1.00 89.12 81 TYR A CA 1
ATOM 655 C C . TYR A 1 81 ? -8.484 -0.455 16.925 1.00 89.12 81 TYR A C 1
ATOM 657 O O . TYR A 1 81 ? -7.586 0.019 16.230 1.00 89.12 81 TYR A O 1
ATOM 665 N N . GLY A 1 82 ? -8.859 -1.734 16.838 1.00 91.69 82 GLY A N 1
ATOM 666 C CA . GLY A 1 82 ? -8.312 -2.661 15.849 1.00 91.69 82 GLY A CA 1
ATOM 667 C C . GLY A 1 82 ? -8.562 -2.188 14.416 1.00 91.69 82 GLY A C 1
ATOM 668 O O . GLY A 1 82 ? -7.619 -2.077 13.639 1.00 91.69 82 GLY A O 1
ATOM 669 N N . ILE A 1 83 ? -9.805 -1.831 14.083 1.00 90.50 83 ILE A N 1
ATOM 670 C CA . ILE A 1 83 ? -10.177 -1.336 12.747 1.00 90.50 83 ILE A CA 1
ATOM 671 C C . ILE A 1 83 ? -9.428 -0.040 12.411 1.00 90.50 83 ILE A C 1
ATOM 673 O O . ILE A 1 83 ? -8.825 0.056 11.346 1.00 90.50 83 ILE A O 1
ATOM 677 N N . ILE A 1 84 ? -9.396 0.921 13.339 1.00 89.94 84 ILE A N 1
ATOM 678 C CA . ILE A 1 84 ? -8.669 2.192 13.180 1.00 89.94 84 ILE A CA 1
ATOM 679 C C . ILE A 1 84 ? -7.168 1.948 12.953 1.00 89.94 84 ILE A C 1
ATOM 681 O O . ILE A 1 84 ? -6.527 2.613 12.134 1.00 89.94 84 ILE A O 1
ATOM 685 N N . SER A 1 85 ? -6.586 0.982 13.669 1.00 91.69 85 SER A N 1
ATOM 686 C CA . SER A 1 85 ? -5.188 0.593 13.484 1.00 91.69 85 SER A CA 1
ATOM 687 C C . SER A 1 85 ? -4.938 0.025 12.087 1.00 91.69 85 SER A C 1
ATOM 689 O O . SER A 1 85 ? -3.957 0.418 11.450 1.00 91.69 85 SER A O 1
ATOM 691 N N . GLU A 1 86 ? -5.809 -0.861 11.601 1.00 94.44 86 GLU A N 1
ATOM 692 C CA . GLU A 1 86 ? -5.688 -1.438 10.259 1.00 94.44 86 GLU A CA 1
ATOM 693 C C . GLU A 1 86 ? -5.889 -0.398 9.156 1.00 94.44 86 GLU A C 1
ATOM 695 O O . GLU A 1 86 ? -5.136 -0.387 8.185 1.00 94.44 86 GLU A O 1
ATOM 700 N N . GLU A 1 87 ? -6.808 0.549 9.339 1.00 93.88 87 GLU A N 1
ATOM 701 C CA . GLU A 1 87 ? -6.978 1.684 8.432 1.00 93.88 87 GLU A CA 1
ATOM 702 C C . GLU A 1 87 ? -5.691 2.511 8.313 1.00 93.88 87 GLU A C 1
ATOM 704 O O . GLU A 1 87 ? -5.197 2.773 7.211 1.00 93.88 87 GLU A O 1
ATOM 709 N N . ARG A 1 88 ? -5.078 2.856 9.451 1.00 94.25 88 ARG A N 1
ATOM 710 C CA . ARG A 1 88 ? -3.784 3.549 9.481 1.00 94.25 88 ARG A CA 1
ATOM 711 C C . ARG A 1 88 ? -2.692 2.729 8.786 1.00 94.25 88 ARG A C 1
ATOM 713 O O . ARG A 1 88 ? -1.899 3.291 8.028 1.00 94.25 88 ARG A O 1
ATOM 720 N N . ASN A 1 89 ? -2.633 1.422 9.039 1.00 95.56 89 ASN A N 1
ATOM 721 C CA . ASN A 1 89 ? -1.646 0.534 8.424 1.00 95.56 89 ASN A CA 1
ATOM 722 C C . ASN A 1 89 ? -1.832 0.459 6.900 1.00 95.56 89 ASN A C 1
ATOM 724 O O . ASN A 1 89 ? -0.845 0.532 6.171 1.00 95.56 89 ASN A O 1
ATOM 728 N N . ALA A 1 90 ? -3.073 0.394 6.412 1.00 97.25 90 ALA A N 1
ATOM 729 C CA . ALA A 1 90 ? -3.386 0.360 4.986 1.00 97.25 90 ALA A CA 1
ATOM 730 C C . ALA A 1 90 ? -2.916 1.632 4.258 1.00 97.25 90 ALA A C 1
ATOM 732 O O . ALA A 1 90 ? -2.310 1.541 3.188 1.00 97.25 90 ALA A O 1
ATOM 733 N N . ILE A 1 91 ? -3.115 2.812 4.861 1.00 97.19 91 ILE A N 1
ATOM 734 C CA . ILE A 1 91 ? -2.588 4.085 4.335 1.00 97.19 91 ILE A CA 1
ATOM 735 C C . ILE A 1 91 ? -1.058 4.045 4.258 1.00 97.19 91 ILE A C 1
ATOM 737 O O . ILE A 1 91 ? -0.475 4.385 3.227 1.00 97.19 91 ILE A O 1
ATOM 741 N N . ILE A 1 92 ? -0.398 3.625 5.341 1.00 96.50 92 ILE A N 1
ATOM 742 C CA . ILE A 1 92 ? 1.069 3.589 5.424 1.00 96.50 92 ILE A CA 1
ATOM 743 C C . ILE A 1 92 ? 1.654 2.627 4.385 1.00 96.50 92 ILE A C 1
ATOM 745 O O . ILE A 1 92 ? 2.589 2.998 3.674 1.00 96.50 92 ILE A O 1
ATOM 749 N N . GLU A 1 93 ? 1.112 1.414 4.269 1.00 98.06 93 GLU A N 1
ATOM 750 C CA . GLU A 1 93 ? 1.592 0.412 3.313 1.00 98.06 93 GLU A CA 1
ATOM 751 C C . GLU A 1 93 ? 1.362 0.844 1.859 1.00 98.06 93 GLU A C 1
ATOM 753 O O . GLU A 1 93 ? 2.234 0.626 1.012 1.00 98.06 93 GLU A O 1
ATOM 758 N N . PHE A 1 94 ? 0.248 1.526 1.566 1.00 98.50 94 PHE A N 1
ATOM 759 C CA . PHE A 1 94 ? 0.004 2.111 0.248 1.00 98.50 94 PHE A CA 1
ATOM 760 C C . PHE A 1 94 ? 1.057 3.161 -0.111 1.00 98.50 94 PHE A C 1
ATOM 762 O O . PHE A 1 94 ? 1.735 3.032 -1.132 1.00 98.50 94 PHE A O 1
ATOM 769 N N . VAL A 1 95 ? 1.248 4.164 0.751 1.00 97.50 95 VAL A N 1
ATOM 770 C CA . VAL A 1 95 ? 2.209 5.255 0.522 1.00 97.50 95 VAL A CA 1
ATOM 771 C C . VAL A 1 95 ? 3.639 4.717 0.417 1.00 97.50 95 VAL A C 1
ATOM 773 O O . VAL A 1 95 ? 4.391 5.097 -0.478 1.00 97.50 95 VAL A O 1
ATOM 776 N N . LYS A 1 96 ? 4.022 3.771 1.279 1.00 97.94 96 LYS A N 1
ATOM 777 C CA . LYS A 1 96 ? 5.332 3.108 1.228 1.00 97.94 96 LYS A CA 1
ATOM 778 C C . LYS A 1 96 ? 5.548 2.357 -0.087 1.00 97.94 96 LYS A C 1
ATOM 780 O O . LYS A 1 96 ? 6.621 2.459 -0.682 1.00 97.94 96 LYS A O 1
ATOM 785 N N . SER A 1 97 ? 4.543 1.616 -0.548 1.00 98.25 97 SER A N 1
ATOM 786 C CA . SER A 1 97 ? 4.617 0.883 -1.816 1.00 98.25 97 SER A CA 1
ATOM 787 C C . SER A 1 97 ? 4.664 1.827 -3.019 1.00 98.25 97 SER A C 1
ATOM 789 O O . SER A 1 97 ? 5.358 1.537 -3.993 1.00 98.25 97 SER A O 1
ATOM 791 N N . LEU A 1 98 ? 3.993 2.980 -2.932 1.00 97.69 98 LEU A N 1
ATOM 792 C CA . LEU A 1 98 ? 4.042 4.030 -3.947 1.00 97.69 98 LEU A CA 1
ATOM 793 C C . LEU A 1 98 ? 5.462 4.593 -4.082 1.00 97.69 98 LEU A C 1
ATOM 795 O O . LEU A 1 98 ? 6.015 4.594 -5.180 1.00 97.69 98 LEU A O 1
ATOM 799 N N . TYR A 1 99 ? 6.103 4.955 -2.967 1.00 96.56 99 TYR A N 1
ATOM 800 C CA . TYR A 1 99 ? 7.502 5.397 -2.972 1.00 96.56 99 TYR A CA 1
ATOM 801 C C . TYR A 1 99 ? 8.469 4.330 -3.489 1.00 96.56 99 TYR A C 1
ATOM 803 O O . TYR A 1 99 ? 9.437 4.650 -4.180 1.00 96.56 99 TYR A O 1
ATOM 811 N N . ASN A 1 100 ? 8.229 3.055 -3.173 1.00 96.94 100 ASN A N 1
ATOM 812 C CA . ASN A 1 100 ? 9.044 1.965 -3.703 1.00 96.94 100 ASN A CA 1
ATOM 813 C C . ASN A 1 100 ? 8.936 1.878 -5.237 1.00 96.94 100 ASN A C 1
ATOM 815 O O . ASN A 1 100 ? 9.949 1.739 -5.926 1.00 96.94 100 ASN A O 1
ATOM 819 N N . LEU A 1 101 ? 7.724 2.030 -5.782 1.00 96.81 101 LEU A N 1
ATOM 820 C CA . LEU A 1 101 ? 7.507 2.090 -7.225 1.00 96.81 101 LEU A CA 1
ATOM 821 C C . LEU A 1 101 ? 8.202 3.299 -7.853 1.00 96.81 101 LEU A C 1
ATOM 823 O O . LEU A 1 101 ? 8.931 3.139 -8.829 1.00 96.81 101 LEU A O 1
ATOM 827 N N . GLU A 1 102 ? 8.049 4.487 -7.273 1.00 94.69 102 GLU A N 1
ATOM 828 C CA . GLU A 1 102 ? 8.746 5.695 -7.726 1.00 94.69 102 GLU A CA 1
ATOM 829 C C . GLU A 1 102 ? 10.263 5.492 -7.756 1.00 94.69 102 GLU A C 1
ATOM 831 O O . GLU A 1 102 ? 10.916 5.781 -8.759 1.00 94.69 102 GLU A O 1
ATOM 836 N N . SER A 1 103 ? 10.830 4.925 -6.690 1.00 94.06 103 SER A N 1
ATOM 837 C CA . SER A 1 103 ? 12.257 4.618 -6.625 1.00 94.06 103 SER A CA 1
ATOM 838 C C . SER A 1 103 ? 12.689 3.696 -7.768 1.00 94.06 103 SER A C 1
ATOM 840 O O . SER A 1 103 ? 13.703 3.959 -8.418 1.00 94.06 103 SER A O 1
ATOM 842 N N . SER A 1 104 ? 11.890 2.668 -8.079 1.00 94.50 104 SER A N 1
ATOM 843 C CA . SER A 1 104 ? 12.161 1.761 -9.201 1.00 94.50 104 SER A CA 1
ATOM 844 C C . SER A 1 104 ? 12.114 2.465 -10.566 1.00 94.50 104 SER A C 1
ATOM 846 O O . SER A 1 104 ? 12.951 2.183 -11.421 1.00 94.50 104 SER A O 1
ATOM 848 N N . ILE A 1 105 ? 11.213 3.439 -10.748 1.00 93.62 105 ILE A N 1
ATOM 849 C CA . ILE A 1 105 ? 11.092 4.239 -11.976 1.00 93.62 105 ILE A CA 1
ATOM 850 C C . ILE A 1 105 ? 12.342 5.101 -12.172 1.00 93.62 105 ILE A C 1
ATOM 852 O O . ILE A 1 105 ? 12.901 5.138 -13.269 1.00 93.62 105 ILE A O 1
ATOM 856 N N . PHE A 1 106 ? 12.824 5.785 -11.130 1.00 88.00 106 PHE A N 1
ATOM 857 C CA . PHE A 1 106 ? 13.975 6.698 -11.236 1.00 88.00 106 PHE A CA 1
ATOM 858 C C . PHE A 1 106 ? 15.334 6.004 -11.162 1.00 88.00 106 PHE A C 1
ATOM 860 O O . PHE A 1 106 ? 16.359 6.607 -11.499 1.00 88.00 106 PHE A O 1
ATOM 867 N N . LYS A 1 107 ? 15.365 4.723 -10.793 1.00 86.31 107 LYS A N 1
ATOM 868 C CA . LYS A 1 107 ? 16.592 3.936 -10.798 1.00 86.31 107 LYS A CA 1
ATOM 869 C C . LYS A 1 107 ? 17.132 3.805 -12.221 1.00 86.31 107 LYS A C 1
ATOM 871 O O . LYS A 1 107 ? 16.442 3.381 -13.147 1.00 86.31 107 LYS A O 1
ATOM 876 N N . THR A 1 108 ? 18.387 4.204 -12.405 1.00 74.69 108 THR A N 1
ATOM 877 C CA . THR A 1 108 ? 19.094 4.075 -13.683 1.00 74.69 108 THR A CA 1
ATOM 878 C C . THR A 1 108 ? 19.750 2.697 -13.763 1.00 74.69 108 THR A C 1
ATOM 880 O O . THR A 1 108 ? 20.422 2.313 -12.801 1.00 74.69 108 THR A O 1
ATOM 883 N N . PRO A 1 109 ? 19.608 1.954 -14.881 1.00 77.75 109 PRO A N 1
ATOM 884 C CA . PRO A 1 109 ? 20.344 0.714 -15.072 1.00 77.75 109 PRO A CA 1
ATOM 885 C C . PRO A 1 109 ? 21.838 0.975 -14.918 1.00 77.75 1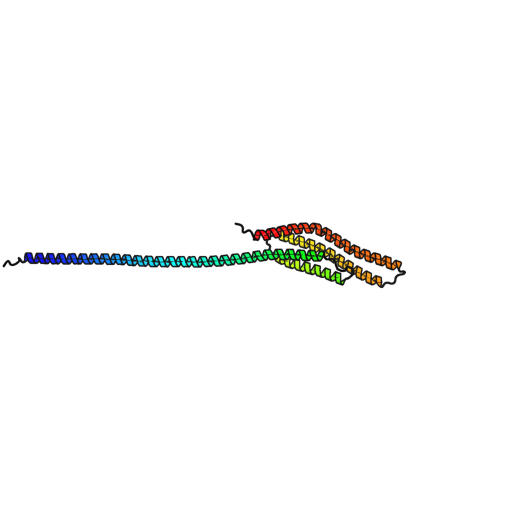09 PRO A C 1
ATOM 887 O O . PRO A 1 109 ? 22.366 1.928 -15.493 1.00 77.75 109 PRO A O 1
ATOM 890 N N . THR A 1 110 ? 22.534 0.101 -14.191 1.00 75.69 110 THR A N 1
ATOM 891 C CA . THR A 1 110 ? 23.992 0.204 -14.000 1.00 75.69 110 THR A CA 1
ATOM 892 C C . THR A 1 110 ? 24.738 0.301 -15.329 1.00 75.69 110 THR A C 1
ATOM 894 O O . THR A 1 110 ? 25.757 0.984 -15.421 1.00 75.69 110 THR A O 1
ATOM 897 N N . LYS A 1 111 ? 24.211 -0.347 -16.377 1.00 84.56 111 LYS A N 1
ATOM 898 C CA . LYS A 1 111 ? 24.697 -0.205 -17.746 1.00 84.56 111 LYS A CA 1
ATOM 899 C C . LYS A 1 111 ? 23.583 -0.446 -18.765 1.00 84.56 111 LYS A C 1
ATOM 901 O O . LYS A 1 111 ? 23.154 -1.577 -18.959 1.00 84.56 111 LYS A O 1
ATOM 906 N N . ILE A 1 112 ? 23.204 0.587 -19.520 1.00 89.00 112 ILE A N 1
ATOM 907 C CA . ILE A 1 112 ? 22.228 0.467 -20.627 1.00 89.00 112 ILE A CA 1
ATOM 908 C C . ILE A 1 112 ? 22.736 -0.371 -21.813 1.00 89.00 112 ILE A C 1
ATOM 910 O O . ILE A 1 112 ? 22.014 -0.605 -22.774 1.00 89.00 112 ILE A O 1
ATOM 914 N N . THR A 1 113 ? 24.000 -0.795 -21.792 1.00 90.12 113 THR A N 1
ATOM 915 C CA . THR A 1 113 ? 24.579 -1.660 -22.829 1.00 90.12 113 THR A CA 1
ATOM 916 C C . THR A 1 113 ? 24.523 -3.143 -22.462 1.00 90.12 113 THR A C 1
ATOM 918 O O . THR A 1 113 ? 25.075 -3.954 -23.199 1.00 90.12 113 THR A O 1
ATOM 921 N N . ASP A 1 114 ? 23.996 -3.487 -21.287 1.00 93.75 114 ASP A N 1
ATOM 922 C CA . ASP A 1 114 ? 23.884 -4.858 -20.799 1.00 93.75 114 ASP A CA 1
ATOM 923 C C . ASP A 1 114 ? 22.405 -5.236 -20.705 1.00 93.75 114 ASP A C 1
ATOM 925 O O . ASP A 1 114 ? 21.677 -4.743 -19.844 1.00 93.75 114 ASP A O 1
ATOM 929 N N . ASN A 1 115 ? 21.967 -6.133 -21.588 1.00 95.12 115 ASN A N 1
ATOM 930 C CA . ASN A 1 115 ? 20.575 -6.570 -21.637 1.00 95.12 115 ASN A CA 1
ATOM 931 C C . ASN A 1 115 ? 20.139 -7.259 -20.337 1.00 95.12 115 ASN A C 1
ATOM 933 O O . ASN A 1 115 ? 19.018 -7.033 -19.902 1.00 95.12 115 ASN A O 1
ATOM 937 N N . LYS A 1 116 ? 21.031 -7.986 -19.646 1.00 94.44 116 LYS A N 1
ATOM 938 C CA . LYS A 1 116 ? 20.701 -8.600 -18.347 1.00 94.44 116 LYS A CA 1
ATOM 939 C C . LYS A 1 116 ? 20.549 -7.565 -17.236 1.00 94.44 116 LYS A C 1
ATOM 941 O O . LYS A 1 116 ? 19.862 -7.798 -16.244 1.00 94.44 116 LYS A O 1
ATOM 946 N N . ALA A 1 117 ? 21.247 -6.434 -17.332 1.00 93.44 117 ALA A N 1
ATOM 947 C CA . ALA A 1 117 ? 21.036 -5.324 -16.409 1.00 93.44 117 ALA A CA 1
ATOM 948 C C . ALA A 1 117 ? 19.680 -4.659 -16.669 1.00 93.44 117 ALA A C 1
ATOM 950 O O . ALA A 1 117 ? 18.964 -4.377 -15.717 1.00 93.44 117 ALA A O 1
ATOM 951 N N . ILE A 1 118 ? 19.314 -4.469 -17.938 1.00 94.88 118 ILE A N 1
ATOM 952 C CA . ILE A 1 118 ? 18.021 -3.897 -18.328 1.00 94.88 118 ILE A CA 1
ATOM 953 C C . ILE A 1 118 ? 16.856 -4.790 -17.883 1.00 94.88 118 ILE A C 1
ATOM 955 O O . ILE A 1 118 ? 15.936 -4.290 -17.243 1.00 94.88 118 ILE A O 1
ATOM 959 N N . GLU A 1 119 ? 16.919 -6.096 -18.155 1.00 95.00 119 GLU A N 1
ATOM 960 C CA . GLU A 1 119 ? 15.893 -7.069 -17.749 1.00 95.00 119 GLU A CA 1
ATOM 961 C C . GLU A 1 119 ? 15.641 -7.028 -16.239 1.00 95.00 119 GLU A C 1
ATOM 963 O O . GLU A 1 119 ? 14.496 -6.934 -15.810 1.00 95.00 119 GLU A O 1
ATOM 968 N N . ARG A 1 120 ? 16.708 -6.995 -15.429 1.00 93.69 120 ARG A N 1
ATOM 969 C CA . ARG A 1 120 ? 16.586 -6.875 -13.969 1.00 93.69 120 ARG A CA 1
ATOM 970 C C . ARG A 1 120 ? 15.893 -5.589 -13.534 1.00 93.69 120 ARG A C 1
ATOM 972 O O . ARG A 1 120 ? 15.150 -5.603 -12.561 1.00 93.69 120 ARG A O 1
ATOM 979 N N . GLU A 1 121 ? 16.140 -4.467 -14.207 1.00 92.44 121 GLU A N 1
ATOM 980 C CA . GLU A 1 121 ? 15.441 -3.223 -13.868 1.00 92.44 121 GLU A CA 1
ATOM 981 C C . GLU A 1 121 ? 13.972 -3.240 -14.305 1.00 92.44 121 GLU A C 1
ATOM 983 O O . GLU A 1 121 ? 13.128 -2.706 -13.589 1.00 92.44 121 GLU A O 1
ATOM 988 N N . MET A 1 122 ? 13.644 -3.885 -15.428 1.00 94.62 122 MET A N 1
ATOM 989 C CA . MET A 1 122 ? 12.249 -4.112 -15.822 1.00 94.62 122 MET A CA 1
ATOM 990 C C . MET A 1 122 ? 11.515 -4.965 -14.784 1.00 94.62 122 MET A C 1
ATOM 992 O O . MET A 1 122 ? 10.459 -4.556 -14.307 1.00 94.62 122 MET A O 1
ATOM 996 N N . GLU A 1 123 ? 12.126 -6.071 -14.359 1.00 95.56 123 GLU A N 1
ATOM 997 C CA . GLU A 1 123 ? 11.592 -6.954 -13.319 1.00 95.56 123 GLU A CA 1
ATOM 998 C C . GLU A 1 123 ? 11.428 -6.226 -11.972 1.00 95.56 123 GLU A C 1
ATOM 1000 O O . GLU A 1 123 ? 10.417 -6.392 -11.291 1.00 95.56 123 GLU A O 1
ATOM 1005 N N . ASN A 1 124 ? 12.378 -5.362 -11.593 1.00 94.69 124 ASN A N 1
ATOM 1006 C CA . ASN A 1 124 ? 12.251 -4.535 -10.388 1.00 94.69 124 ASN A CA 1
ATOM 1007 C C . ASN A 1 124 ? 11.022 -3.613 -10.449 1.00 94.69 124 ASN A C 1
ATOM 1009 O O . ASN A 1 124 ? 10.317 -3.486 -9.446 1.00 94.69 124 ASN A O 1
ATOM 1013 N N . MET A 1 125 ? 10.761 -2.977 -11.599 1.00 95.88 125 MET A N 1
ATOM 1014 C CA . MET A 1 125 ? 9.577 -2.126 -11.782 1.00 95.88 125 MET A CA 1
ATOM 1015 C C . MET A 1 125 ? 8.281 -2.942 -11.715 1.00 95.88 125 MET A C 1
ATOM 1017 O O . MET A 1 125 ? 7.338 -2.520 -11.047 1.00 95.88 125 MET A O 1
ATOM 1021 N N . ASP A 1 126 ? 8.242 -4.120 -12.343 1.00 96.81 126 ASP A N 1
ATOM 1022 C CA . ASP A 1 126 ? 7.068 -5.002 -12.321 1.00 96.81 126 ASP A CA 1
ATOM 1023 C C . ASP A 1 126 ? 6.753 -5.486 -10.899 1.00 96.81 126 ASP A C 1
ATOM 1025 O O . ASP A 1 126 ? 5.608 -5.409 -10.444 1.00 96.81 126 ASP A O 1
ATOM 1029 N N . AS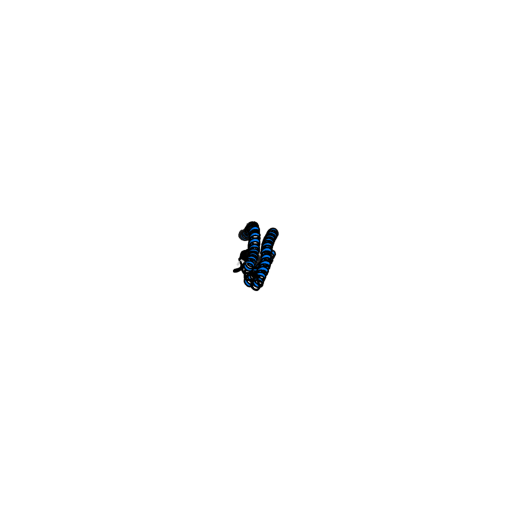N A 1 127 ? 7.778 -5.902 -10.152 1.00 97.56 127 ASN A N 1
ATOM 1030 C CA . ASN A 1 127 ? 7.637 -6.331 -8.761 1.00 97.56 127 ASN A CA 1
ATOM 1031 C C . ASN A 1 127 ? 7.165 -5.188 -7.851 1.00 97.56 127 ASN A C 1
ATOM 1033 O O . ASN A 1 127 ? 6.285 -5.384 -7.008 1.00 97.56 127 ASN A O 1
ATOM 1037 N N . ALA A 1 128 ? 7.711 -3.981 -8.024 1.00 98.12 128 ALA A N 1
ATOM 1038 C CA . ALA A 1 128 ? 7.270 -2.814 -7.267 1.00 98.12 128 ALA A CA 1
ATOM 1039 C C . ALA A 1 128 ? 5.823 -2.419 -7.619 1.00 98.12 128 ALA A C 1
ATOM 1041 O O . ALA A 1 128 ? 5.047 -2.067 -6.727 1.00 98.12 128 ALA A O 1
ATOM 1042 N N . HIS A 1 129 ? 5.428 -2.534 -8.892 1.00 97.75 129 HIS A N 1
ATOM 1043 C CA . HIS A 1 129 ? 4.053 -2.284 -9.320 1.00 97.75 129 HIS A CA 1
ATOM 1044 C C . HIS A 1 129 ? 3.079 -3.301 -8.712 1.00 97.75 129 HIS A C 1
ATOM 1046 O O . HIS A 1 129 ? 2.019 -2.925 -8.206 1.00 97.75 129 HIS A O 1
ATOM 1052 N N . TYR A 1 130 ? 3.455 -4.581 -8.699 1.00 97.69 130 TYR A N 1
ATOM 1053 C CA . TYR A 1 130 ? 2.670 -5.642 -8.074 1.00 97.69 130 TYR A CA 1
ATOM 1054 C C . TYR A 1 130 ? 2.481 -5.412 -6.567 1.00 97.69 130 TYR A C 1
ATOM 1056 O O . TYR A 1 130 ? 1.364 -5.532 -6.055 1.00 97.69 130 TYR A O 1
ATOM 1064 N N . ALA A 1 131 ? 3.540 -5.009 -5.858 1.00 98.12 131 ALA A N 1
ATOM 1065 C CA . ALA A 1 131 ? 3.455 -4.660 -4.441 1.00 98.12 131 ALA A CA 1
ATOM 1066 C C . ALA A 1 131 ? 2.477 -3.497 -4.197 1.00 98.12 131 ALA A C 1
ATOM 1068 O O . ALA A 1 131 ? 1.617 -3.589 -3.319 1.00 98.12 131 ALA A O 1
ATOM 1069 N N . LEU A 1 132 ? 2.530 -2.446 -5.026 1.00 98.38 132 LEU A N 1
ATOM 1070 C CA . LEU A 1 132 ? 1.583 -1.331 -4.956 1.00 98.38 132 LEU A CA 1
ATOM 1071 C C . LEU A 1 132 ? 0.139 -1.778 -5.209 1.00 98.38 132 LEU A C 1
ATOM 1073 O O . LEU A 1 132 ? -0.768 -1.307 -4.529 1.00 98.38 132 LEU A O 1
ATOM 1077 N N . LYS A 1 133 ? -0.096 -2.712 -6.138 1.00 97.19 133 LYS A N 1
ATOM 1078 C CA . LYS A 1 133 ? -1.432 -3.282 -6.370 1.00 97.19 133 LYS A CA 1
ATOM 1079 C C . LYS A 1 133 ? -1.963 -4.051 -5.162 1.00 97.19 133 LYS A C 1
ATOM 1081 O O . LYS A 1 133 ? -3.139 -3.910 -4.832 1.00 97.19 133 LYS A O 1
ATOM 1086 N N . CYS A 1 134 ? -1.109 -4.808 -4.477 1.00 97.69 134 CYS A N 1
ATOM 1087 C CA . CYS A 1 134 ? -1.488 -5.486 -3.237 1.00 97.69 134 CYS A CA 1
ATOM 1088 C C . CYS A 1 134 ? -1.841 -4.472 -2.137 1.00 97.69 134 CYS A C 1
ATOM 1090 O O . CYS A 1 134 ? -2.885 -4.591 -1.497 1.00 97.69 134 CYS A O 1
ATOM 1092 N N . ALA A 1 135 ? -1.020 -3.432 -1.968 1.00 98.31 135 ALA A N 1
ATOM 1093 C CA . ALA A 1 135 ? -1.287 -2.371 -1.001 1.00 98.31 135 ALA A CA 1
ATOM 1094 C C . ALA A 1 135 ? -2.554 -1.567 -1.349 1.00 98.31 135 ALA A C 1
ATOM 1096 O O . ALA A 1 135 ? -3.317 -1.211 -0.456 1.00 98.31 135 ALA A O 1
ATOM 1097 N N . GLN A 1 136 ? -2.837 -1.347 -2.638 1.00 97.88 136 GLN A N 1
ATOM 1098 C CA . GLN A 1 136 ? -4.076 -0.723 -3.111 1.00 97.88 136 GLN A CA 1
ATOM 1099 C C . GLN A 1 136 ? -5.313 -1.534 -2.699 1.00 97.88 136 GLN A C 1
ATOM 1101 O O . GLN A 1 136 ? -6.331 -0.952 -2.334 1.00 97.88 136 GLN A O 1
ATOM 1106 N N . ALA A 1 137 ? -5.249 -2.868 -2.750 1.00 97.38 137 ALA A N 1
ATOM 1107 C CA . ALA A 1 137 ? -6.370 -3.708 -2.335 1.00 97.38 137 ALA A CA 1
ATOM 1108 C C . ALA A 1 137 ? -6.689 -3.531 -0.842 1.00 97.38 137 ALA A C 1
ATOM 1110 O O . ALA A 1 137 ? -7.854 -3.380 -0.483 1.00 97.38 137 ALA A O 1
ATOM 1111 N N . LEU A 1 138 ? -5.658 -3.478 0.010 1.00 97.06 138 LEU A N 1
ATOM 1112 C CA . LEU A 1 138 ? -5.818 -3.198 1.441 1.00 97.06 138 LEU A CA 1
ATOM 1113 C C . LEU A 1 138 ? -6.332 -1.778 1.684 1.00 97.06 138 LEU A C 1
ATOM 1115 O O . LEU A 1 138 ? -7.255 -1.584 2.468 1.00 97.06 138 LEU A O 1
ATOM 1119 N N . PHE A 1 139 ? -5.783 -0.796 0.969 1.00 97.88 139 PHE A N 1
ATOM 1120 C CA . PHE A 1 139 ? -6.251 0.584 1.021 1.00 97.88 139 PHE A CA 1
ATOM 1121 C C . PHE A 1 139 ? -7.751 0.672 0.717 1.00 97.88 139 PHE A C 1
ATOM 1123 O O . PHE A 1 139 ? -8.509 1.231 1.498 1.00 97.88 139 PHE A O 1
ATOM 1130 N N . ASN A 1 140 ? -8.205 0.041 -0.364 1.00 96.44 140 ASN A N 1
ATOM 1131 C CA . ASN A 1 140 ? -9.615 0.045 -0.751 1.00 96.44 140 ASN A CA 1
ATOM 1132 C C . ASN A 1 140 ? -10.527 -0.706 0.231 1.00 96.44 140 ASN A C 1
ATOM 1134 O O . ASN A 1 140 ? -11.716 -0.401 0.282 1.00 96.44 140 ASN A O 1
ATOM 1138 N N . LEU A 1 141 ? -9.996 -1.695 0.956 1.00 96.69 141 LEU A N 1
ATOM 1139 C CA . LEU A 1 141 ? -10.747 -2.465 1.947 1.00 96.69 141 LEU A CA 1
ATOM 1140 C C . LEU A 1 141 ? -11.032 -1.645 3.2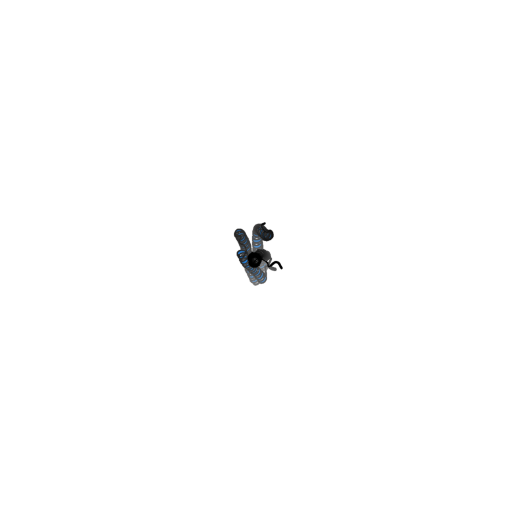08 1.00 96.69 141 LEU A C 1
ATOM 1142 O O . LEU A 1 141 ? -12.137 -1.719 3.736 1.00 96.69 141 LEU A O 1
ATOM 1146 N N . TYR A 1 142 ? -10.036 -0.902 3.694 1.00 94.94 142 TYR A N 1
ATOM 1147 C CA . TYR A 1 142 ? -10.127 -0.203 4.979 1.00 94.94 142 TYR A CA 1
ATOM 1148 C C . TYR A 1 142 ? -10.506 1.273 4.867 1.00 94.94 142 TYR A C 1
ATOM 1150 O O . TYR A 1 142 ? -10.976 1.855 5.839 1.00 94.94 142 TYR A O 1
ATOM 1158 N N . ILE A 1 143 ? -10.305 1.896 3.708 1.00 94.25 143 ILE A N 1
ATOM 1159 C CA . ILE A 1 143 ? -10.657 3.297 3.494 1.00 94.25 143 ILE A CA 1
ATOM 1160 C C . ILE A 1 143 ? -12.064 3.367 2.929 1.00 94.25 143 ILE A C 1
ATOM 1162 O O . ILE A 1 143 ? -12.350 2.784 1.891 1.00 94.25 143 ILE A O 1
ATOM 1166 N N . GLU A 1 144 ? -12.951 4.109 3.583 1.00 90.81 144 GLU A N 1
ATOM 1167 C CA . GLU A 1 144 ? -14.317 4.320 3.088 1.00 90.81 144 GLU A CA 1
ATOM 1168 C C . GLU A 1 144 ? -14.412 5.495 2.104 1.00 90.81 144 GLU A C 1
ATOM 1170 O O . GLU A 1 144 ? -15.274 5.493 1.234 1.00 90.81 144 GLU A O 1
ATOM 1175 N N . ASP A 1 145 ? -13.493 6.459 2.193 1.00 93.19 145 ASP A N 1
ATOM 1176 C CA . ASP A 1 145 ? -13.469 7.688 1.392 1.00 93.19 145 ASP A CA 1
ATOM 1177 C C . ASP A 1 145 ? -13.210 7.408 -0.101 1.00 93.19 145 ASP A C 1
ATOM 1179 O O . ASP A 1 145 ? -12.083 7.122 -0.521 1.00 93.19 145 ASP A O 1
ATOM 1183 N N . ASP A 1 146 ? -14.267 7.489 -0.910 1.00 94.56 146 ASP A N 1
ATOM 1184 C CA . ASP A 1 146 ? -14.204 7.222 -2.348 1.00 94.56 146 ASP A CA 1
ATOM 1185 C C . ASP A 1 146 ? -13.413 8.280 -3.126 1.00 94.56 146 ASP A C 1
ATOM 1187 O O . ASP A 1 146 ? -12.745 7.935 -4.103 1.00 94.56 146 ASP A O 1
ATOM 1191 N N . GLU A 1 147 ? -13.419 9.544 -2.692 1.00 94.88 147 GLU A N 1
ATOM 1192 C CA . GLU A 1 147 ? -12.597 10.582 -3.325 1.00 94.88 147 GLU A CA 1
ATOM 1193 C C . GLU A 1 147 ? -11.114 10.256 -3.145 1.00 94.88 147 GLU A C 1
ATOM 1195 O O . GLU A 1 147 ? -10.338 10.294 -4.104 1.00 94.88 147 GLU A O 1
ATOM 1200 N N . LEU A 1 148 ? -10.726 9.847 -1.935 1.00 95.44 148 LEU A N 1
ATOM 1201 C CA . LEU A 1 148 ? -9.352 9.462 -1.637 1.00 95.44 148 LEU A CA 1
ATOM 1202 C C . LEU A 1 148 ? -8.922 8.206 -2.417 1.00 95.44 148 LEU A C 1
ATOM 1204 O O . LEU A 1 148 ? -7.789 8.135 -2.901 1.00 95.44 148 LEU A O 1
ATOM 1208 N N . LYS A 1 149 ? -9.821 7.230 -2.609 1.00 96.69 149 LYS A N 1
ATOM 1209 C CA . LYS A 1 149 ? -9.561 6.067 -3.482 1.00 96.69 149 LYS A CA 1
ATOM 1210 C C . LYS A 1 149 ? -9.353 6.475 -4.938 1.00 96.69 149 LYS A C 1
ATOM 1212 O O . LYS A 1 149 ? -8.467 5.936 -5.602 1.00 96.69 149 LYS A O 1
ATOM 1217 N N . ILE A 1 150 ? -10.158 7.407 -5.451 1.00 96.31 150 ILE A N 1
ATOM 1218 C CA . ILE A 1 150 ? -10.026 7.911 -6.824 1.00 96.31 150 ILE A CA 1
ATOM 1219 C C . ILE A 1 150 ? -8.672 8.602 -7.006 1.00 96.31 150 ILE A C 1
ATOM 1221 O O . ILE A 1 150 ? -7.985 8.353 -7.998 1.00 96.31 150 ILE A O 1
ATOM 1225 N N . GLU A 1 151 ? -8.244 9.412 -6.039 1.00 96.62 151 GLU A N 1
ATOM 1226 C CA . GLU A 1 151 ? -6.917 10.034 -6.056 1.00 96.62 151 GLU A CA 1
ATOM 1227 C C . GLU A 1 151 ? -5.792 8.996 -6.058 1.00 96.62 151 GLU A C 1
ATOM 1229 O O . GLU A 1 151 ? -4.896 9.071 -6.902 1.00 96.62 151 GLU A O 1
ATOM 1234 N N . ALA A 1 152 ? -5.874 7.974 -5.201 1.00 97.62 152 ALA A N 1
ATOM 1235 C CA . ALA A 1 152 ? -4.925 6.862 -5.196 1.00 97.62 152 ALA A CA 1
ATOM 1236 C C . ALA A 1 152 ? -4.851 6.162 -6.567 1.00 97.62 152 ALA A C 1
ATOM 1238 O O . ALA A 1 152 ? -3.763 5.878 -7.071 1.00 97.62 152 ALA A O 1
ATOM 1239 N N . ILE A 1 153 ? -5.997 5.916 -7.213 1.00 96.75 153 ILE A N 1
ATOM 1240 C CA . ILE A 1 153 ? -6.062 5.320 -8.557 1.00 96.75 153 ILE A CA 1
ATOM 1241 C C . ILE A 1 153 ? -5.384 6.213 -9.600 1.00 96.75 153 ILE A C 1
ATOM 1243 O O . ILE A 1 153 ? -4.664 5.697 -10.459 1.00 96.75 153 ILE A O 1
ATOM 1247 N N . ASN A 1 154 ? -5.589 7.528 -9.534 1.00 96.50 154 ASN A N 1
ATOM 1248 C CA . ASN A 1 154 ? -4.972 8.469 -10.466 1.00 96.50 154 ASN A CA 1
ATOM 1249 C C . ASN A 1 154 ? -3.442 8.472 -10.328 1.00 96.50 154 ASN A C 1
ATOM 1251 O O . ASN A 1 154 ? -2.746 8.357 -11.336 1.00 96.50 154 ASN A O 1
ATOM 1255 N N . LEU A 1 155 ? -2.914 8.448 -9.099 1.00 97.44 155 LEU A N 1
ATOM 1256 C CA . LEU A 1 155 ? -1.470 8.316 -8.859 1.00 97.44 155 LEU A CA 1
ATOM 1257 C C . LEU A 1 155 ? -0.902 7.007 -9.433 1.00 97.44 155 LEU A C 1
ATOM 1259 O O . LEU A 1 155 ? 0.158 6.990 -10.066 1.00 97.44 155 LEU A O 1
ATOM 1263 N N . ILE A 1 156 ? -1.624 5.894 -9.274 1.00 97.12 156 ILE A N 1
ATOM 1264 C CA . ILE A 1 156 ? -1.227 4.607 -9.865 1.00 97.12 156 ILE A CA 1
ATOM 1265 C C . ILE A 1 156 ? -1.242 4.686 -11.394 1.00 97.12 156 ILE A C 1
ATOM 1267 O O . ILE A 1 156 ? -0.347 4.167 -12.054 1.00 97.12 156 ILE A O 1
ATOM 1271 N N . LYS A 1 157 ? -2.247 5.332 -11.985 1.00 96.44 157 LYS A N 1
ATOM 1272 C CA . LYS A 1 157 ? -2.338 5.497 -13.438 1.00 96.44 157 LYS A CA 1
ATOM 1273 C C . LYS A 1 157 ? -1.147 6.289 -13.986 1.00 96.44 157 LYS A C 1
ATOM 1275 O O . LYS A 1 157 ? -0.569 5.892 -14.999 1.00 96.44 157 LYS A O 1
ATOM 1280 N N . ASP A 1 158 ? -0.754 7.361 -13.307 1.00 95.31 158 ASP A N 1
ATOM 1281 C CA . ASP A 1 158 ? 0.369 8.203 -13.721 1.00 95.31 158 ASP A CA 1
ATOM 1282 C C . ASP A 1 158 ? 1.717 7.484 -13.601 1.00 95.31 158 ASP A C 1
ATOM 1284 O O . ASP A 1 158 ? 2.570 7.604 -14.486 1.00 95.31 158 ASP A O 1
ATOM 1288 N N . THR A 1 159 ? 1.910 6.691 -12.545 1.00 95.44 159 THR A N 1
ATOM 1289 C CA . THR A 1 159 ? 3.114 5.856 -12.387 1.00 95.44 159 THR A CA 1
ATOM 1290 C C . THR A 1 159 ? 3.162 4.728 -13.420 1.00 95.44 159 THR A C 1
ATOM 1292 O O . THR A 1 159 ? 4.207 4.510 -14.030 1.00 95.44 159 THR A O 1
ATOM 1295 N N . VAL A 1 160 ? 2.034 4.076 -13.720 1.00 95.50 160 VAL A N 1
ATOM 1296 C CA . VAL A 1 160 ? 1.939 3.069 -14.796 1.00 95.50 160 VAL A CA 1
ATOM 1297 C C . VAL A 1 160 ? 2.290 3.666 -16.158 1.00 95.50 160 VAL A C 1
ATOM 1299 O O . VAL A 1 160 ? 3.013 3.046 -16.937 1.00 95.50 160 VAL A O 1
ATOM 1302 N N . ASN A 1 161 ? 1.833 4.885 -16.450 1.00 95.88 161 ASN A N 1
ATOM 1303 C CA . ASN A 1 161 ? 2.197 5.568 -17.689 1.00 95.88 161 ASN A CA 1
ATOM 1304 C C . ASN A 1 161 ? 3.723 5.765 -17.803 1.00 95.88 161 ASN A C 1
ATOM 1306 O O . ASN A 1 161 ? 4.310 5.503 -18.853 1.00 95.88 161 ASN A O 1
ATOM 1310 N N . GLN A 1 162 ? 4.385 6.156 -16.709 1.00 95.38 162 GLN A N 1
ATOM 1311 C CA . GLN A 1 162 ? 5.845 6.296 -16.668 1.00 95.38 162 GLN A CA 1
ATOM 1312 C C . GLN A 1 162 ? 6.570 4.954 -16.867 1.00 95.38 162 GLN A C 1
ATOM 1314 O O . GLN A 1 162 ? 7.522 4.892 -17.648 1.00 95.38 162 GLN A O 1
ATOM 1319 N N . ILE A 1 163 ? 6.098 3.877 -16.230 1.00 96.06 163 ILE A N 1
ATOM 1320 C CA . ILE A 1 163 ? 6.652 2.520 -16.392 1.00 96.06 163 ILE A CA 1
ATOM 1321 C C . ILE A 1 163 ? 6.564 2.074 -17.849 1.00 96.06 163 ILE A C 1
ATOM 1323 O O . ILE A 1 163 ? 7.568 1.649 -18.417 1.00 96.06 163 ILE A O 1
ATOM 1327 N N . ASN A 1 164 ? 5.404 2.248 -18.485 1.00 96.44 164 ASN A N 1
ATOM 1328 C CA . ASN A 1 164 ? 5.196 1.864 -19.881 1.00 96.44 164 ASN A CA 1
ATOM 1329 C C . ASN A 1 164 ? 6.169 2.582 -20.830 1.00 96.44 164 ASN A C 1
ATOM 1331 O O . ASN A 1 164 ? 6.699 1.970 -21.760 1.00 96.44 164 ASN A O 1
ATOM 1335 N N . ILE A 1 165 ? 6.436 3.872 -20.593 1.00 97.00 165 ILE A N 1
ATOM 1336 C CA . ILE A 1 165 ? 7.415 4.647 -21.371 1.00 97.00 165 ILE A CA 1
ATOM 1337 C C . ILE A 1 165 ? 8.820 4.050 -21.220 1.00 97.00 165 ILE A C 1
ATOM 1339 O O . ILE A 1 165 ? 9.511 3.855 -22.224 1.00 97.00 165 ILE A O 1
ATOM 1343 N N . LEU A 1 166 ? 9.242 3.747 -19.988 1.00 95.75 166 LEU A N 1
ATOM 1344 C CA . LEU A 1 166 ? 10.575 3.204 -19.714 1.00 95.75 166 LEU A CA 1
ATOM 1345 C C . LEU A 1 166 ? 10.743 1.785 -20.246 1.00 95.75 166 LEU A C 1
ATOM 1347 O O . LEU A 1 166 ? 11.727 1.514 -20.926 1.00 95.75 166 LEU A O 1
ATOM 1351 N N . GLN A 1 167 ? 9.789 0.893 -19.985 1.00 95.44 167 GLN A N 1
ATOM 1352 C CA . GLN A 1 167 ? 9.844 -0.495 -20.445 1.00 95.44 167 GLN A CA 1
ATOM 1353 C C . GLN A 1 167 ? 9.885 -0.581 -21.971 1.00 95.44 167 GLN A C 1
ATOM 1355 O O . GLN A 1 167 ? 10.671 -1.352 -22.523 1.00 95.44 167 GLN A O 1
ATOM 1360 N N . LYS A 1 168 ? 9.115 0.267 -22.669 1.00 97.44 168 LYS A N 1
ATOM 1361 C CA . LYS A 1 168 ? 9.197 0.374 -24.129 1.00 97.44 168 LYS A CA 1
ATOM 1362 C C . LYS A 1 168 ? 10.599 0.785 -24.584 1.00 97.44 168 LYS A C 1
ATOM 1364 O O . LYS A 1 168 ? 11.183 0.127 -25.443 1.00 97.44 168 LYS A O 1
ATOM 1369 N N . ALA A 1 169 ? 11.153 1.842 -23.992 1.00 97.06 169 ALA A N 1
ATOM 1370 C CA . ALA A 1 169 ? 12.491 2.320 -24.326 1.00 97.06 169 ALA A CA 1
ATOM 1371 C C . ALA A 1 169 ? 13.573 1.272 -24.028 1.00 97.06 169 ALA A C 1
ATOM 1373 O O . ALA A 1 169 ? 14.506 1.100 -24.806 1.00 97.06 169 ALA A O 1
ATOM 1374 N N . TYR A 1 170 ? 13.435 0.528 -22.932 1.00 96.31 170 TYR A N 1
ATOM 1375 C CA . TYR A 1 170 ? 14.317 -0.579 -22.581 1.00 96.31 170 TYR A CA 1
ATOM 1376 C C . TYR A 1 170 ? 14.271 -1.713 -23.604 1.00 96.31 170 TYR A C 1
ATOM 1378 O O . TYR A 1 170 ? 15.334 -2.162 -24.032 1.00 96.31 170 TYR A O 1
ATOM 1386 N N . GLY A 1 171 ? 13.086 -2.099 -24.083 1.00 96.62 171 GLY A N 1
ATOM 1387 C CA . GLY A 1 171 ? 12.960 -3.057 -25.183 1.00 96.62 171 GLY A CA 1
ATOM 1388 C C . GLY A 1 171 ? 13.673 -2.586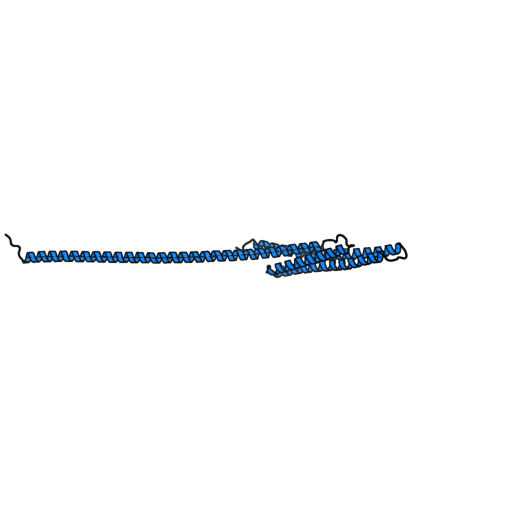 -26.457 1.00 96.62 171 GLY A C 1
ATOM 1389 O O . GLY A 1 171 ? 14.450 -3.332 -27.055 1.00 96.62 171 GLY A O 1
ATOM 1390 N N . GLU A 1 172 ? 13.491 -1.319 -26.837 1.00 97.81 172 GLU A N 1
ATOM 1391 C CA . GLU A 1 172 ? 14.175 -0.721 -27.993 1.00 97.81 172 GLU A CA 1
ATOM 1392 C C . GLU A 1 172 ? 15.707 -0.684 -27.808 1.00 97.81 172 GLU A C 1
ATOM 1394 O O . GLU A 1 172 ? 16.460 -1.030 -28.721 1.00 97.81 172 GLU A O 1
ATOM 1399 N N . ILE A 1 173 ? 16.192 -0.342 -26.610 1.00 96.94 173 ILE A N 1
ATOM 1400 C CA . ILE A 1 173 ? 17.624 -0.346 -26.272 1.00 96.94 173 ILE A CA 1
ATOM 1401 C C . ILE A 1 173 ? 18.206 -1.760 -26.339 1.00 96.94 173 ILE A C 1
ATOM 1403 O O . ILE A 1 173 ? 19.313 -1.934 -26.853 1.00 96.94 173 ILE A O 1
ATOM 1407 N N . MET A 1 174 ? 17.486 -2.773 -25.853 1.00 96.62 174 MET A N 1
ATOM 1408 C CA . MET A 1 174 ? 17.934 -4.165 -25.921 1.00 96.62 174 MET A CA 1
ATOM 1409 C C . MET A 1 174 ? 18.100 -4.630 -27.369 1.00 96.62 174 MET A C 1
ATOM 1411 O O . MET A 1 174 ? 19.099 -5.283 -27.687 1.00 96.62 174 MET A O 1
ATOM 1415 N N . ILE A 1 175 ? 17.181 -4.234 -28.255 1.00 97.12 175 ILE A N 1
ATOM 1416 C CA . ILE A 1 175 ? 17.291 -4.469 -29.701 1.00 97.12 175 ILE A CA 1
ATOM 1417 C C . ILE A 1 175 ? 18.534 -3.765 -30.258 1.00 97.12 175 ILE A C 1
ATOM 1419 O O . ILE A 1 175 ? 19.326 -4.394 -30.961 1.00 97.12 175 ILE A O 1
ATOM 1423 N N . LYS A 1 176 ? 18.775 -2.496 -29.893 1.00 96.81 176 LYS A N 1
ATOM 1424 C CA . LYS A 1 176 ? 19.984 -1.764 -30.310 1.00 96.81 176 LYS A CA 1
ATOM 1425 C C . LYS A 1 176 ? 21.275 -2.398 -29.799 1.00 96.81 176 LYS A C 1
ATOM 1427 O O . LYS A 1 176 ? 22.270 -2.416 -30.520 1.00 96.81 176 LYS A O 1
ATOM 1432 N N . ASN A 1 177 ? 21.283 -2.953 -28.591 1.00 95.94 177 ASN A N 1
ATOM 1433 C CA . ASN A 1 177 ? 22.436 -3.683 -28.067 1.00 95.94 177 ASN A CA 1
ATOM 1434 C C . ASN A 1 177 ? 22.726 -4.942 -28.893 1.00 95.94 177 ASN A C 1
ATOM 1436 O O . ASN A 1 177 ? 23.883 -5.189 -29.226 1.00 95.94 177 ASN A O 1
ATOM 1440 N N . ILE A 1 178 ? 21.694 -5.694 -29.285 1.00 96.00 178 ILE A N 1
ATOM 1441 C CA . ILE A 1 178 ? 21.844 -6.857 -30.173 1.00 96.00 178 ILE A CA 1
ATOM 1442 C C . ILE A 1 178 ? 22.361 -6.416 -31.548 1.00 96.00 178 ILE A C 1
ATOM 1444 O O . ILE A 1 178 ? 23.319 -6.997 -32.056 1.00 96.00 178 ILE A O 1
ATOM 1448 N N . GLU A 1 179 ? 21.785 -5.357 -32.122 1.00 95.88 179 GLU A N 1
ATOM 1449 C CA . GLU A 1 179 ? 22.222 -4.775 -33.396 1.00 95.88 179 GLU A CA 1
ATOM 1450 C C . GLU A 1 179 ? 23.712 -4.397 -33.365 1.00 95.88 179 GLU A C 1
ATOM 1452 O O . GLU A 1 179 ? 24.460 -4.736 -34.278 1.00 95.88 179 GLU A O 1
ATOM 1457 N N . ILE A 1 180 ? 24.168 -3.753 -32.289 1.00 94.50 180 ILE A N 1
ATOM 1458 C CA . ILE A 1 180 ? 25.577 -3.397 -32.075 1.00 94.50 180 ILE A CA 1
ATOM 1459 C C . ILE A 1 180 ? 26.475 -4.639 -32.073 1.00 94.50 180 ILE A C 1
ATOM 1461 O O . ILE A 1 180 ? 27.544 -4.618 -32.686 1.00 94.50 180 ILE A O 1
ATOM 1465 N N . GLU A 1 181 ? 26.075 -5.712 -31.388 1.00 93.75 181 GLU A N 1
ATOM 1466 C CA . GLU A 1 181 ? 26.858 -6.952 -31.338 1.00 93.75 181 GLU A CA 1
ATOM 1467 C C . GLU A 1 181 ? 26.908 -7.676 -32.689 1.00 93.75 181 GLU A C 1
ATOM 1469 O O . GLU A 1 181 ? 27.937 -8.268 -33.025 1.00 93.75 181 GLU A O 1
ATOM 1474 N N . LEU A 1 182 ? 25.839 -7.603 -33.485 1.00 93.38 182 LEU A N 1
ATOM 1475 C CA . LEU A 1 182 ? 25.822 -8.127 -34.852 1.00 93.38 182 LEU A CA 1
ATOM 1476 C C . LEU A 1 182 ? 26.737 -7.305 -35.766 1.00 93.38 182 LEU A C 1
ATOM 1478 O O . LEU A 1 182 ? 27.642 -7.865 -36.382 1.00 93.38 182 LEU A O 1
ATOM 1482 N N . ARG A 1 183 ? 26.594 -5.974 -35.763 1.00 91.12 183 ARG A N 1
ATOM 1483 C CA . ARG A 1 183 ? 27.421 -5.056 -36.564 1.00 91.12 183 ARG A CA 1
ATOM 1484 C C . ARG A 1 183 ? 28.910 -5.171 -36.240 1.00 91.12 183 ARG A C 1
ATOM 1486 O O . ARG A 1 183 ? 29.756 -5.132 -37.125 1.00 91.12 183 ARG A O 1
ATOM 1493 N N . LYS A 1 184 ? 29.288 -5.427 -34.983 1.00 89.50 184 LYS A N 1
ATOM 1494 C CA . LYS A 1 184 ? 30.699 -5.687 -34.630 1.00 89.50 184 LYS A CA 1
ATOM 1495 C C . LYS A 1 184 ? 31.328 -6.836 -35.429 1.00 89.50 184 LYS A C 1
ATOM 1497 O O . LYS A 1 184 ? 32.535 -6.758 -35.684 1.00 89.50 184 LYS A O 1
ATOM 1502 N N . LYS A 1 185 ? 30.530 -7.847 -35.799 1.00 91.31 185 LYS A N 1
ATOM 1503 C CA . LYS A 1 185 ? 30.932 -9.064 -36.526 1.00 91.31 185 LYS A CA 1
ATOM 1504 C C . LYS A 1 185 ? 30.851 -8.925 -38.051 1.00 91.31 185 LYS A C 1
ATOM 1506 O O . LYS A 1 185 ? 31.346 -9.805 -38.747 1.00 91.31 185 LYS A O 1
ATOM 1511 N N . GLU A 1 186 ? 30.240 -7.861 -38.568 1.00 90.31 186 GLU A N 1
ATOM 1512 C CA . GLU A 1 186 ? 30.129 -7.618 -40.009 1.00 90.31 186 GLU A CA 1
ATOM 1513 C C . GLU A 1 186 ? 31.485 -7.282 -40.649 1.00 90.31 186 GLU A C 1
ATOM 1515 O O . GLU A 1 186 ? 32.395 -6.731 -40.013 1.00 90.31 186 GLU A O 1
ATOM 1520 N N . VAL A 1 187 ? 31.595 -7.598 -41.942 1.00 87.75 187 VAL A N 1
ATOM 1521 C CA . VAL A 1 187 ? 32.717 -7.195 -42.795 1.00 87.75 187 VAL A CA 1
ATOM 1522 C C . VAL A 1 187 ? 32.398 -5.831 -43.398 1.00 87.75 187 VAL A C 1
ATOM 1524 O O . VAL A 1 187 ? 31.330 -5.636 -43.969 1.00 87.75 187 VAL A O 1
ATOM 1527 N N . TYR A 1 188 ? 33.337 -4.894 -43.280 1.00 86.50 188 TYR A N 1
ATOM 1528 C CA . TYR A 1 188 ? 33.196 -3.529 -43.785 1.00 86.50 188 TYR A CA 1
ATOM 1529 C C . TYR A 1 188 ? 34.231 -3.253 -44.869 1.00 86.50 188 TYR A C 1
ATOM 1531 O O . TYR A 1 188 ? 35.355 -3.744 -44.786 1.00 86.50 188 TYR A O 1
ATOM 1539 N N . GLU A 1 189 ? 33.872 -2.402 -45.831 1.00 80.56 189 GLU A N 1
ATOM 1540 C CA . GLU A 1 189 ? 34.769 -1.959 -46.906 1.00 80.56 189 GLU A CA 1
ATOM 1541 C C . GLU A 1 189 ? 36.037 -1.283 -46.364 1.00 80.56 189 GLU A C 1
ATOM 1543 O O . GLU A 1 189 ? 37.123 -1.451 -46.911 1.00 80.56 189 GLU A O 1
ATOM 1548 N N . ASN A 1 190 ? 35.907 -0.513 -45.276 1.00 88.31 190 ASN A N 1
ATOM 1549 C CA . ASN A 1 190 ? 37.021 0.122 -44.580 1.00 88.31 190 ASN A CA 1
ATOM 1550 C C . ASN A 1 190 ? 36.663 0.490 -43.124 1.00 88.31 190 ASN A C 1
ATOM 1552 O O . ASN A 1 190 ? 35.505 0.453 -42.697 1.00 88.31 190 ASN A O 1
ATOM 1556 N N . THR A 1 191 ? 37.677 0.889 -42.352 1.00 88.00 191 THR A N 1
ATOM 1557 C CA . THR A 1 191 ? 37.542 1.260 -40.932 1.00 88.00 191 THR A CA 1
ATOM 1558 C C . THR A 1 191 ? 36.662 2.494 -40.706 1.00 88.00 191 THR A C 1
ATOM 1560 O O . THR A 1 191 ? 36.002 2.590 -39.671 1.00 88.00 191 THR A O 1
ATOM 1563 N N . THR A 1 192 ? 36.637 3.441 -41.648 1.00 91.25 192 THR A N 1
ATOM 1564 C CA . THR A 1 192 ? 35.826 4.665 -41.545 1.00 91.25 192 THR A CA 1
ATOM 1565 C C . THR A 1 192 ? 34.341 4.342 -41.682 1.00 91.25 192 THR A C 1
ATOM 1567 O O . THR A 1 192 ? 33.566 4.719 -40.807 1.00 91.25 192 THR A O 1
ATOM 1570 N N . ALA A 1 193 ? 33.966 3.532 -42.675 1.00 87.94 193 ALA A N 1
ATOM 1571 C CA . ALA A 1 193 ? 32.597 3.059 -42.869 1.00 87.94 193 ALA A CA 1
ATOM 1572 C C . ALA A 1 193 ? 32.066 2.331 -41.622 1.00 87.94 193 ALA A C 1
ATOM 1574 O O . ALA A 1 193 ? 30.973 2.633 -41.142 1.00 87.94 193 ALA A O 1
ATOM 1575 N N . LYS A 1 194 ? 32.880 1.446 -41.021 1.00 90.31 194 LYS A N 1
ATOM 1576 C CA . LYS A 1 194 ? 32.546 0.796 -39.741 1.00 90.31 194 LYS A CA 1
ATOM 1577 C C . LYS A 1 194 ? 32.312 1.817 -38.627 1.00 90.31 194 LYS A C 1
ATOM 1579 O O . LYS A 1 194 ? 31.348 1.703 -37.872 1.00 90.31 194 LYS A O 1
ATOM 1584 N N . ARG A 1 195 ? 33.198 2.809 -38.495 1.00 90.38 195 ARG A N 1
ATOM 1585 C CA . ARG A 1 195 ? 33.121 3.825 -37.435 1.00 90.38 195 ARG A CA 1
ATOM 1586 C C . ARG A 1 195 ? 31.846 4.656 -37.539 1.00 90.38 195 ARG A C 1
ATOM 1588 O O . ARG A 1 195 ? 31.190 4.849 -36.518 1.00 90.38 195 ARG A O 1
ATOM 1595 N N . ASP A 1 196 ? 31.494 5.119 -38.733 1.00 91.81 196 ASP A N 1
ATOM 1596 C CA . ASP A 1 196 ? 30.341 6.001 -38.941 1.00 91.81 196 ASP A CA 1
ATOM 1597 C C . ASP A 1 196 ? 29.021 5.273 -38.660 1.00 91.81 196 ASP A C 1
ATOM 1599 O O . ASP A 1 196 ? 28.165 5.773 -37.925 1.00 91.81 196 ASP A O 1
ATOM 1603 N N . ILE A 1 197 ? 28.910 4.036 -39.148 1.00 91.38 197 ILE A N 1
ATOM 1604 C CA . ILE A 1 197 ? 27.790 3.129 -38.882 1.00 91.38 197 ILE A CA 1
ATOM 1605 C C . ILE A 1 197 ? 27.648 2.868 -37.378 1.00 91.38 197 ILE A C 1
ATOM 1607 O O . ILE A 1 197 ? 26.555 3.012 -36.830 1.00 91.38 197 ILE A O 1
ATOM 1611 N N . MET A 1 198 ? 28.738 2.512 -36.690 1.00 93.62 198 MET A N 1
ATOM 1612 C CA . MET A 1 198 ? 28.693 2.238 -35.251 1.00 93.62 198 MET A CA 1
ATOM 1613 C C . MET A 1 198 ? 28.363 3.485 -34.432 1.00 93.62 198 MET A C 1
ATOM 1615 O O . MET A 1 198 ? 27.572 3.403 -33.492 1.00 93.62 198 MET A O 1
ATOM 1619 N N . LYS A 1 199 ? 28.927 4.643 -34.796 1.00 94.75 199 LYS A N 1
ATOM 1620 C CA . LYS A 1 199 ? 28.637 5.923 -34.143 1.00 94.75 199 LYS A CA 1
ATOM 1621 C C . LYS A 1 199 ? 27.145 6.235 -34.202 1.00 94.75 199 LYS A C 1
ATOM 1623 O O . LYS A 1 199 ? 26.573 6.571 -33.168 1.00 94.75 199 LYS A O 1
ATOM 1628 N N . LYS A 1 200 ? 26.518 6.053 -35.368 1.00 95.00 200 LYS A N 1
ATOM 1629 C CA . LYS A 1 200 ? 25.080 6.272 -35.550 1.00 95.00 200 LYS A CA 1
ATOM 1630 C C . LYS A 1 200 ? 24.242 5.382 -34.626 1.00 95.00 200 LYS A C 1
ATOM 1632 O O . LYS A 1 200 ? 23.399 5.891 -33.900 1.00 95.00 200 LYS A O 1
ATOM 1637 N N . VAL A 1 201 ? 24.517 4.077 -34.571 1.00 94.19 201 VAL A N 1
ATOM 1638 C CA . VAL A 1 201 ? 23.739 3.154 -33.717 1.00 94.19 201 VAL A CA 1
ATOM 1639 C C . VAL A 1 201 ? 23.940 3.444 -32.226 1.00 94.19 201 VAL A C 1
ATOM 1641 O O . VAL A 1 201 ? 22.999 3.348 -31.437 1.00 94.19 201 VAL A O 1
ATOM 1644 N N . PHE A 1 202 ? 25.149 3.844 -31.814 1.00 94.88 202 PHE A N 1
ATOM 1645 C CA . PHE A 1 202 ? 25.387 4.277 -30.435 1.00 94.88 202 PHE A CA 1
ATOM 1646 C C . PHE A 1 202 ? 24.618 5.552 -30.078 1.00 94.88 202 PHE A C 1
ATOM 1648 O O . PHE A 1 202 ? 24.105 5.636 -28.961 1.00 94.88 202 PHE A O 1
ATOM 1655 N N . GLN A 1 203 ? 24.531 6.512 -31.004 1.00 95.69 203 GLN A N 1
ATOM 1656 C CA . GLN A 1 203 ? 23.743 7.734 -30.831 1.00 95.69 203 GLN A CA 1
ATOM 1657 C C . GLN A 1 203 ? 22.251 7.417 -30.722 1.00 95.69 203 GLN A C 1
ATOM 1659 O O . GLN A 1 203 ? 21.638 7.809 -29.737 1.00 95.69 203 GLN A O 1
ATOM 1664 N N . GLU A 1 204 ? 21.701 6.615 -31.637 1.00 96.31 204 GLU A N 1
ATOM 1665 C CA . GLU A 1 204 ? 20.290 6.203 -31.608 1.00 96.31 204 GLU A CA 1
ATOM 1666 C C . GLU A 1 204 ? 19.915 5.533 -30.275 1.00 96.31 204 GLU A C 1
ATOM 1668 O O . GLU A 1 204 ? 18.906 5.876 -29.662 1.00 96.31 204 GLU A O 1
ATOM 1673 N N . ARG A 1 205 ? 20.753 4.615 -29.767 1.00 95.50 205 ARG A N 1
ATOM 1674 C CA . ARG A 1 205 ? 20.531 3.988 -28.451 1.00 95.50 205 ARG A CA 1
ATOM 1675 C C . ARG A 1 205 ? 20.495 5.019 -27.321 1.00 95.50 205 ARG A C 1
ATOM 1677 O O . ARG A 1 205 ? 19.668 4.912 -26.417 1.00 95.50 205 ARG A O 1
ATOM 1684 N N . GLN A 1 206 ? 21.417 5.980 -27.343 1.00 94.19 206 GLN A N 1
ATOM 1685 C CA . GLN A 1 206 ? 21.486 7.019 -26.319 1.00 94.19 206 GLN A CA 1
ATOM 1686 C C . GLN A 1 206 ? 20.272 7.951 -26.388 1.00 94.19 206 GLN A C 1
ATOM 1688 O O . GLN A 1 206 ? 19.728 8.311 -25.348 1.00 94.19 206 GLN 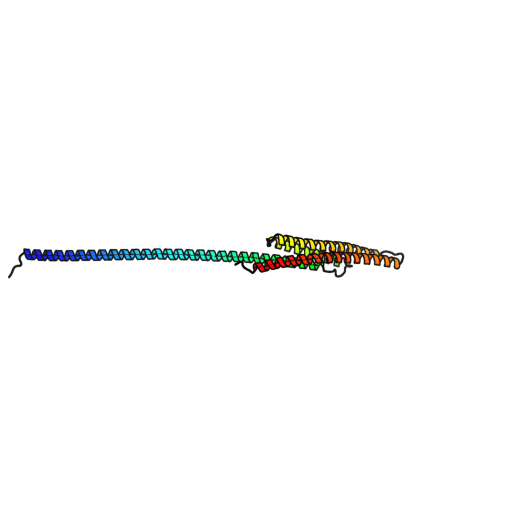A O 1
ATOM 1693 N N . GLU A 1 207 ? 19.830 8.311 -27.590 1.00 96.69 207 GLU A N 1
ATOM 1694 C CA . GLU A 1 207 ? 18.646 9.141 -27.814 1.00 96.69 207 GLU A CA 1
ATOM 1695 C C . GLU A 1 207 ? 17.377 8.463 -27.296 1.00 96.69 207 GLU A C 1
ATOM 1697 O O . GLU A 1 207 ? 16.604 9.108 -26.594 1.00 96.69 207 GLU A O 1
ATOM 1702 N N . ILE A 1 208 ? 17.190 7.160 -27.548 1.00 97.00 208 ILE A N 1
ATOM 1703 C CA . ILE A 1 208 ? 16.057 6.393 -26.998 1.00 97.00 208 ILE A CA 1
ATOM 1704 C C . ILE A 1 208 ? 16.011 6.525 -25.470 1.00 97.00 208 ILE A C 1
ATOM 1706 O O . ILE A 1 208 ? 14.970 6.867 -24.904 1.00 97.00 208 ILE A O 1
ATOM 1710 N N . TYR A 1 209 ? 17.149 6.305 -24.801 1.00 94.44 209 TYR A N 1
ATOM 1711 C CA . TYR A 1 209 ? 17.236 6.402 -23.344 1.00 94.44 209 TYR A CA 1
ATOM 1712 C C . TYR A 1 209 ? 16.939 7.819 -22.837 1.00 94.44 209 TYR A C 1
ATOM 1714 O O . TYR A 1 209 ? 16.105 8.000 -21.947 1.00 94.44 209 TYR A O 1
ATOM 1722 N N . THR A 1 210 ? 17.599 8.827 -23.410 1.00 94.31 210 THR A N 1
ATOM 1723 C CA . THR A 1 210 ? 17.450 10.229 -22.999 1.00 94.31 210 THR A CA 1
ATOM 1724 C C . THR A 1 210 ? 16.015 10.716 -23.205 1.00 94.31 210 THR A C 1
ATOM 1726 O O . THR A 1 210 ? 15.431 11.282 -22.284 1.00 94.31 210 THR A O 1
ATOM 1729 N N . ASN A 1 211 ? 15.408 10.416 -24.356 1.00 96.69 211 ASN A N 1
ATOM 1730 C CA . ASN A 1 211 ? 14.037 10.816 -24.676 1.00 96.69 211 ASN A CA 1
ATOM 1731 C C . ASN A 1 211 ? 13.020 10.186 -23.718 1.00 96.69 211 ASN A C 1
ATOM 1733 O O . ASN A 1 211 ? 12.062 10.837 -23.300 1.00 96.69 211 ASN A O 1
ATOM 1737 N N . ALA A 1 212 ? 13.205 8.911 -23.365 1.00 95.94 212 ALA A N 1
ATOM 1738 C CA . ALA A 1 212 ? 12.344 8.243 -22.396 1.00 95.94 212 ALA A CA 1
ATOM 1739 C C . ALA A 1 212 ? 12.465 8.885 -21.008 1.00 95.94 212 ALA A C 1
ATOM 1741 O O . ALA A 1 212 ? 11.448 9.175 -20.376 1.00 95.94 212 ALA A O 1
ATOM 1742 N N . ARG A 1 213 ? 13.696 9.180 -20.569 1.00 93.12 213 ARG A N 1
ATOM 1743 C CA . ARG A 1 213 ? 13.963 9.834 -19.281 1.00 93.12 213 ARG A CA 1
ATOM 1744 C C . ARG A 1 213 ? 13.399 11.240 -19.189 1.00 93.12 213 ARG A C 1
ATOM 1746 O O . ARG A 1 213 ? 12.827 11.592 -18.156 1.00 93.12 213 ARG A 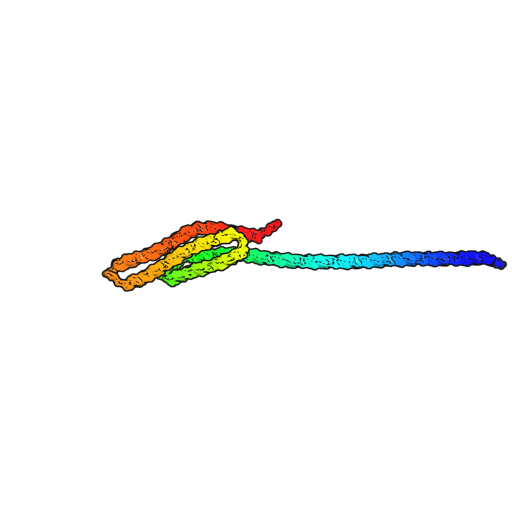O 1
ATOM 1753 N N . GLU A 1 214 ? 13.517 12.018 -20.256 1.00 94.38 214 GLU A N 1
ATOM 1754 C CA . GLU A 1 214 ? 12.934 13.352 -20.337 1.00 94.38 214 GLU A CA 1
ATOM 1755 C C . GLU A 1 214 ? 11.407 13.283 -20.207 1.00 94.38 214 GLU A C 1
ATOM 1757 O O . GLU A 1 214 ? 10.828 13.942 -19.344 1.00 94.38 214 GLU A O 1
ATOM 1762 N N . LYS A 1 215 ? 10.752 12.396 -20.971 1.00 95.31 215 LYS A N 1
ATOM 1763 C CA . LYS A 1 215 ? 9.298 12.190 -20.886 1.00 95.31 215 LYS A CA 1
ATOM 1764 C C . LYS A 1 215 ? 8.846 11.802 -19.479 1.00 95.31 215 LYS A C 1
ATOM 1766 O O . LYS A 1 215 ? 7.893 12.391 -18.975 1.00 95.31 215 LYS A O 1
ATOM 1771 N N . THR A 1 216 ? 9.526 10.857 -18.826 1.00 94.25 216 THR A N 1
ATOM 1772 C CA . THR A 1 216 ? 9.171 10.468 -17.451 1.00 94.25 216 THR A CA 1
ATOM 1773 C C . THR A 1 216 ? 9.394 11.591 -16.444 1.00 94.25 216 THR A C 1
ATOM 1775 O O . THR A 1 216 ? 8.546 11.812 -15.587 1.00 94.25 216 THR A O 1
ATOM 1778 N N . THR A 1 217 ? 10.486 12.349 -16.572 1.00 91.94 217 THR A N 1
ATOM 1779 C CA . THR A 1 217 ? 10.782 13.487 -15.682 1.00 91.94 217 THR A CA 1
ATOM 1780 C C . THR A 1 217 ? 9.730 14.591 -15.820 1.00 91.94 217 THR A C 1
ATOM 1782 O O . THR A 1 217 ? 9.288 15.171 -14.826 1.00 91.94 217 THR A O 1
ATOM 1785 N N . ASN A 1 218 ? 9.271 14.844 -17.046 1.00 92.81 218 ASN A N 1
ATOM 1786 C CA . ASN A 1 218 ? 8.223 15.825 -17.311 1.00 92.81 218 ASN A CA 1
ATOM 1787 C C . ASN A 1 218 ? 6.884 15.406 -16.684 1.00 92.81 218 ASN A C 1
ATOM 1789 O O . ASN A 1 218 ? 6.228 16.227 -16.044 1.00 92.81 218 ASN A O 1
ATOM 1793 N N . LEU A 1 219 ? 6.507 14.126 -16.793 1.00 93.25 219 LEU A N 1
ATOM 1794 C CA . LEU A 1 219 ? 5.305 13.590 -16.139 1.00 93.25 219 LEU A CA 1
ATOM 1795 C C . LEU A 1 219 ? 5.399 13.661 -14.608 1.00 93.25 219 LEU A C 1
ATOM 1797 O O . LEU A 1 219 ? 4.427 14.025 -13.944 1.00 93.25 219 LEU A O 1
ATOM 1801 N N . TYR A 1 220 ? 6.582 13.393 -14.050 1.00 91.81 220 TYR A N 1
ATOM 1802 C CA . TYR A 1 220 ? 6.812 13.431 -12.606 1.00 91.81 220 TYR A CA 1
ATOM 1803 C C . TYR A 1 220 ? 6.529 14.806 -11.981 1.00 91.81 220 TYR A C 1
ATOM 1805 O O . TYR A 1 220 ? 6.069 14.894 -10.844 1.00 91.81 220 TYR A O 1
ATOM 1813 N N . SER A 1 221 ? 6.746 15.890 -12.730 1.00 88.38 221 SER A N 1
ATOM 1814 C CA . SER A 1 221 ? 6.544 17.257 -12.231 1.00 88.38 221 SER A CA 1
ATOM 1815 C C . SER A 1 221 ? 5.079 17.591 -11.915 1.00 88.38 221 SER A C 1
ATOM 1817 O O . SER A 1 221 ? 4.822 18.387 -11.010 1.00 88.38 221 SER A O 1
ATOM 1819 N N . SER A 1 222 ? 4.118 17.007 -12.641 1.00 88.81 222 SER A N 1
ATOM 1820 C CA . SER A 1 222 ? 2.691 17.118 -12.293 1.00 88.81 222 SER A CA 1
ATOM 1821 C C . SER A 1 222 ? 2.353 16.159 -11.158 1.00 88.81 222 SER A C 1
ATOM 1823 O O . SER A 1 222 ? 1.848 16.577 -10.120 1.00 88.81 222 SER A O 1
ATOM 1825 N N . TYR A 1 223 ? 2.755 14.900 -11.326 1.00 94.50 223 TYR A N 1
ATOM 1826 C CA . TYR A 1 223 ? 2.506 13.814 -10.386 1.00 94.50 223 TYR A CA 1
ATOM 1827 C C . TYR A 1 223 ? 2.930 14.141 -8.945 1.00 94.50 223 TYR A C 1
ATOM 1829 O O . TYR A 1 223 ? 2.198 13.855 -8.003 1.00 94.50 223 TYR A O 1
ATOM 1837 N N . ILE A 1 224 ? 4.089 14.780 -8.741 1.00 94.19 224 ILE A N 1
ATOM 1838 C CA . ILE A 1 224 ? 4.583 15.085 -7.391 1.00 94.19 224 ILE A CA 1
ATOM 1839 C C . ILE A 1 224 ? 3.661 16.047 -6.626 1.00 94.19 224 ILE A C 1
ATOM 1841 O O . ILE A 1 224 ? 3.592 15.978 -5.398 1.00 94.19 224 ILE A O 1
ATOM 1845 N N . LYS A 1 225 ? 2.948 16.932 -7.336 1.00 93.94 225 LYS A N 1
ATOM 1846 C CA . LYS A 1 225 ? 1.983 17.856 -6.728 1.00 93.94 225 LYS A CA 1
ATOM 1847 C C . LYS A 1 225 ? 0.744 17.096 -6.275 1.00 93.94 225 LYS A C 1
ATOM 1849 O O . LYS A 1 225 ? 0.334 17.248 -5.127 1.00 93.94 225 LYS A O 1
ATOM 1854 N N . ASP A 1 226 ? 0.218 16.237 -7.140 1.00 95.38 226 ASP A N 1
ATOM 1855 C CA . ASP A 1 226 ? -0.953 15.410 -6.843 1.00 95.38 226 ASP A CA 1
ATOM 1856 C C . ASP A 1 226 ? -0.652 14.432 -5.696 1.00 95.38 226 ASP A C 1
ATOM 1858 O O . ASP A 1 226 ? -1.433 14.316 -4.750 1.00 95.38 226 ASP A O 1
ATOM 1862 N N . ARG A 1 227 ? 0.546 13.829 -5.692 1.00 96.44 227 ARG A N 1
ATOM 1863 C CA . ARG A 1 227 ? 1.045 12.984 -4.595 1.00 96.44 227 ARG A CA 1
ATOM 1864 C C . ARG A 1 227 ? 1.089 13.741 -3.267 1.00 96.44 227 ARG A C 1
ATOM 1866 O O . ARG A 1 227 ? 0.665 13.207 -2.248 1.00 96.44 227 ARG A O 1
ATOM 1873 N N . ALA A 1 228 ? 1.580 14.981 -3.260 1.00 95.88 228 ALA A N 1
ATOM 1874 C CA . ALA A 1 228 ? 1.650 15.785 -2.040 1.00 95.88 228 ALA A CA 1
ATOM 1875 C C . ALA A 1 228 ? 0.256 16.140 -1.488 1.00 95.88 228 ALA A C 1
ATOM 1877 O O . ALA A 1 228 ? 0.056 16.129 -0.272 1.00 95.88 228 ALA A O 1
ATOM 1878 N N . ILE A 1 229 ? -0.714 16.423 -2.366 1.00 95.69 229 ILE A N 1
ATOM 1879 C CA . ILE A 1 229 ? -2.112 16.669 -1.978 1.00 95.69 229 ILE A CA 1
ATOM 1880 C C . ILE A 1 229 ? -2.710 15.410 -1.343 1.00 95.69 229 ILE A C 1
ATOM 1882 O O . ILE A 1 229 ? -3.250 15.477 -0.234 1.00 95.69 229 ILE A O 1
ATOM 1886 N N . PHE A 1 230 ? -2.550 14.264 -2.004 1.00 97.38 230 PHE A N 1
ATOM 1887 C CA . PHE A 1 230 ? -3.001 12.966 -1.509 1.00 97.38 230 PHE A CA 1
ATOM 1888 C C . PHE A 1 230 ? -2.388 12.620 -0.142 1.00 97.38 230 PHE A C 1
ATOM 1890 O O . PHE A 1 230 ? -3.097 12.241 0.792 1.00 97.38 230 PHE A O 1
ATOM 1897 N N . GLU A 1 231 ? -1.077 12.811 0.024 1.00 95.69 231 GLU A N 1
ATOM 1898 C CA . GLU A 1 231 ? -0.379 12.571 1.292 1.00 95.69 231 GLU A CA 1
ATOM 1899 C C . GLU A 1 231 ? -0.870 13.476 2.413 1.00 95.69 231 GLU A C 1
ATOM 1901 O O . GLU A 1 231 ? -0.971 13.037 3.561 1.00 95.69 231 GLU A O 1
ATOM 1906 N N . ASN A 1 232 ? -1.193 14.732 2.102 1.00 95.00 232 ASN A N 1
ATOM 1907 C CA . ASN A 1 232 ? -1.763 15.636 3.085 1.00 95.00 232 ASN A CA 1
ATOM 1908 C C . ASN A 1 232 ? -3.146 15.156 3.542 1.00 95.00 232 ASN A C 1
ATOM 1910 O O . ASN A 1 232 ? -3.403 15.125 4.742 1.00 95.00 232 ASN A O 1
ATOM 1914 N N . LYS A 1 233 ? -4.003 14.696 2.621 1.00 94.81 233 LYS A N 1
ATOM 1915 C CA . LYS A 1 233 ? -5.305 14.106 2.974 1.00 94.81 233 LYS A CA 1
ATOM 1916 C C . LYS A 1 233 ? -5.153 12.837 3.815 1.00 94.81 233 LYS A C 1
ATOM 1918 O O . LYS A 1 233 ? -5.795 12.718 4.858 1.00 94.81 233 LYS A O 1
ATOM 1923 N N . CYS A 1 234 ? -4.244 11.942 3.426 1.00 94.75 234 CYS A N 1
ATOM 1924 C CA . CYS A 1 234 ? -3.897 10.749 4.202 1.00 94.75 234 CYS A CA 1
ATOM 1925 C C . CYS A 1 234 ? -3.444 11.113 5.622 1.00 94.75 234 CYS A C 1
ATOM 1927 O O . CYS A 1 234 ? -3.906 10.535 6.603 1.00 94.75 234 CYS A O 1
ATOM 1929 N N . ARG A 1 235 ? -2.572 12.116 5.744 1.00 91.81 235 ARG A N 1
ATOM 1930 C CA . ARG A 1 235 ? -2.061 12.615 7.020 1.00 91.81 235 ARG A CA 1
ATOM 1931 C C . ARG A 1 235 ? -3.168 13.213 7.884 1.00 91.81 235 ARG A C 1
ATOM 1933 O O . ARG A 1 235 ? -3.259 12.873 9.060 1.00 91.81 235 ARG A O 1
ATOM 1940 N N . THR A 1 236 ? -4.018 14.070 7.319 1.00 90.38 236 THR A N 1
ATOM 1941 C CA . THR A 1 236 ? -5.182 14.622 8.023 1.00 90.38 236 THR A CA 1
ATOM 1942 C C . THR A 1 236 ? -6.081 13.507 8.538 1.00 90.38 236 THR A C 1
ATOM 1944 O O . THR A 1 236 ? -6.536 13.583 9.673 1.00 90.38 236 THR A O 1
ATOM 1947 N N . ARG A 1 237 ? -6.298 12.450 7.751 1.00 88.38 237 ARG A N 1
ATOM 1948 C CA . ARG A 1 237 ? -7.098 11.301 8.176 1.00 88.38 237 ARG A CA 1
ATOM 1949 C C . ARG A 1 237 ? -6.446 10.542 9.330 1.00 88.38 237 ARG A C 1
ATOM 1951 O O . ARG A 1 237 ? -7.102 10.321 10.338 1.00 88.38 237 ARG A O 1
ATOM 1958 N N . ILE A 1 238 ? -5.145 10.260 9.246 1.00 87.75 238 ILE A N 1
ATOM 1959 C CA . ILE A 1 238 ? -4.384 9.640 10.344 1.00 87.75 238 ILE A CA 1
ATOM 1960 C C . ILE A 1 238 ? -4.469 10.472 11.635 1.00 87.75 238 ILE A C 1
ATOM 1962 O O . ILE A 1 238 ? -4.619 9.899 12.709 1.00 87.75 238 ILE A O 1
ATOM 1966 N N . TYR A 1 239 ? -4.386 11.803 11.551 1.00 81.94 239 TYR A N 1
ATOM 1967 C CA . TYR A 1 239 ? -4.450 12.668 12.736 1.00 81.94 239 TYR A CA 1
ATOM 1968 C C . TYR A 1 239 ? -5.868 12.878 13.273 1.00 81.94 239 TYR A C 1
ATOM 1970 O O . TYR A 1 239 ? -6.027 12.947 14.486 1.00 81.94 239 TYR A O 1
ATOM 1978 N N . LYS A 1 240 ? -6.902 12.908 12.420 1.00 73.56 240 LYS A N 1
ATOM 1979 C CA . LYS A 1 240 ? -8.305 12.924 12.874 1.00 73.56 240 LYS A CA 1
ATOM 1980 C C . LYS A 1 240 ? -8.652 11.695 13.715 1.00 73.56 240 LYS A C 1
ATOM 1982 O O . LYS A 1 240 ? -9.449 11.798 14.632 1.00 73.56 240 LYS A O 1
ATOM 1987 N N . LEU A 1 241 ? -8.002 10.556 13.468 1.00 61.97 241 LEU A N 1
ATOM 1988 C CA . LEU A 1 241 ? -8.151 9.350 14.293 1.00 61.97 241 LEU A CA 1
ATOM 1989 C C . LEU A 1 241 ? -7.572 9.498 15.719 1.00 61.97 241 LEU A C 1
ATOM 1991 O O . LEU A 1 241 ? -7.774 8.608 16.543 1.00 61.97 241 LEU A O 1
ATOM 1995 N N . LEU A 1 242 ? -6.849 10.585 16.024 1.00 61.81 242 LEU A N 1
ATOM 1996 C CA . LEU A 1 242 ? -6.282 10.873 17.350 1.00 61.81 242 LEU A CA 1
ATOM 1997 C C . LEU A 1 242 ? -7.084 11.906 18.154 1.00 61.81 242 LEU A C 1
ATOM 1999 O O . LEU A 1 242 ? -6.834 12.052 19.350 1.00 61.81 242 LEU A O 1
ATOM 2003 N N . GLU A 1 243 ? -8.030 12.610 17.530 1.00 57.03 243 GLU A N 1
ATOM 2004 C CA . GLU A 1 243 ? -8.916 13.559 18.205 1.00 57.03 243 GLU A CA 1
ATOM 2005 C C . GLU A 1 243 ? -10.302 12.915 18.333 1.00 57.03 243 GLU A C 1
ATOM 2007 O O . GLU A 1 243 ? -11.036 12.858 17.347 1.00 57.03 243 GLU A O 1
ATOM 2012 N N . PRO A 1 244 ? -10.673 12.371 19.507 1.00 50.56 244 PRO A N 1
ATOM 2013 C CA . PRO A 1 244 ? -12.033 11.898 19.699 1.00 50.56 244 PRO A CA 1
ATOM 2014 C C . PRO A 1 244 ? -12.964 13.108 19.591 1.00 50.56 244 PRO A C 1
ATOM 2016 O O . PRO A 1 244 ? -12.786 14.086 20.320 1.00 50.56 244 PRO A O 1
ATOM 2019 N N . GLU A 1 245 ? -13.929 13.056 18.670 1.00 51.34 245 GLU A N 1
ATOM 2020 C CA . GLU A 1 245 ? -15.049 13.996 18.677 1.00 51.34 245 GLU A CA 1
ATOM 2021 C C . GLU A 1 245 ? -15.665 13.977 20.086 1.00 51.34 245 GLU A C 1
ATOM 2023 O O . GLU A 1 245 ? -15.991 12.910 20.614 1.00 51.34 245 GLU A O 1
ATOM 2028 N N . HIS A 1 246 ? -15.691 15.154 20.716 1.00 39.75 246 HIS A N 1
ATOM 2029 C CA . HIS A 1 246 ? -16.225 15.380 22.059 1.00 39.75 246 HIS A CA 1
ATOM 2030 C C . HIS A 1 246 ? -17.707 15.021 22.172 1.00 39.75 246 HIS A C 1
ATOM 2032 O O . HIS A 1 246 ? -18.472 15.379 21.248 1.00 39.75 246 HIS A O 1
#